Protein AF-A0A7W0KX57-F1 (afdb_monomer_lite)

Sequence (223 aa):
MGDAIVVGPIRRRTIDTVFIALGAVVAIVLAVAGGLLTWGSRFADDYVGDELTAQNIFFPDRVSLEGEGRDDLVGYAGEQVTNGDEAEAYASYIDGHLADIAEGATYADLGSVERTANAAVEEAVTAGASEDEVAELQAAADEVSGQRQSLFRGETLRGLLLSTFAWSTIGRIAGIASIAAFAAAAVMLALVVLGAVHRRSLRSPATQADGAPSLASPNGSSA

Radius of gyration: 39.58 Å; chains: 1; bounding box: 86×73×138 Å

pLDDT: mean 90.43, std 15.93, range [42.44, 98.81]

Structure (mmCIF, N/CA/C/O backbone):
data_AF-A0A7W0KX57-F1
#
_entry.id   AF-A0A7W0KX57-F1
#
loop_
_atom_site.group_PDB
_atom_site.id
_atom_site.type_symbol
_atom_site.label_atom_id
_atom_site.label_alt_id
_atom_site.label_comp_id
_atom_site.label_asym_id
_atom_site.label_entity_id
_atom_site.label_seq_id
_atom_site.pdbx_PDB_ins_code
_atom_site.Cartn_x
_atom_site.Cartn_y
_atom_site.Cartn_z
_atom_site.occupancy
_atom_site.B_iso_or_equiv
_atom_site.auth_seq_id
_atom_site.auth_comp_id
_atom_site.auth_asym_id
_atom_site.auth_atom_id
_atom_site.pdbx_PDB_model_num
ATOM 1 N N . MET A 1 1 ? 34.108 54.783 -29.630 1.00 44.19 1 MET A N 1
ATOM 2 C CA . MET A 1 1 ? 34.840 53.501 -29.565 1.00 44.19 1 MET A CA 1
ATOM 3 C C . MET A 1 1 ? 33.872 52.451 -29.061 1.00 44.19 1 MET A C 1
ATOM 5 O O . MET A 1 1 ? 33.579 52.431 -27.877 1.00 44.19 1 MET A O 1
ATOM 9 N N . GLY A 1 2 ? 33.299 51.670 -29.968 1.00 49.16 2 GLY A N 1
ATOM 10 C CA . GLY A 1 2 ? 32.516 50.488 -29.629 1.00 49.16 2 GLY A CA 1
ATOM 11 C C . GLY A 1 2 ? 32.935 49.413 -30.612 1.00 49.16 2 GLY A C 1
ATOM 12 O O . GLY A 1 2 ? 32.610 49.528 -31.791 1.00 49.16 2 GLY A O 1
ATOM 13 N N . ASP A 1 3 ? 33.735 48.454 -30.153 1.00 52.06 3 ASP A N 1
ATOM 14 C CA . ASP A 1 3 ? 34.129 47.309 -30.969 1.00 52.06 3 ASP A CA 1
ATOM 15 C C . ASP A 1 3 ? 32.881 46.480 -31.269 1.00 52.06 3 ASP A C 1
ATOM 17 O O . ASP A 1 3 ? 32.233 45.935 -30.373 1.00 52.06 3 ASP A O 1
ATOM 21 N N . ALA A 1 4 ? 32.526 46.408 -32.548 1.00 56.22 4 ALA A N 1
ATOM 22 C CA . ALA A 1 4 ? 31.532 45.470 -33.027 1.00 56.22 4 ALA A CA 1
ATOM 23 C C . ALA A 1 4 ? 32.135 44.063 -32.936 1.00 56.22 4 ALA A C 1
ATOM 25 O O . ALA A 1 4 ? 33.097 43.743 -33.635 1.00 56.22 4 ALA A O 1
ATOM 26 N N . ILE A 1 5 ? 31.568 43.215 -32.077 1.00 57.72 5 ILE A N 1
ATOM 27 C CA . ILE A 1 5 ? 31.896 41.790 -32.037 1.00 57.72 5 ILE A CA 1
ATOM 28 C C . ILE A 1 5 ? 31.454 41.186 -33.374 1.00 57.72 5 ILE A C 1
ATOM 30 O O . ILE A 1 5 ? 30.275 40.913 -33.596 1.00 57.72 5 ILE A O 1
ATOM 34 N N . VAL A 1 6 ? 32.402 41.002 -34.291 1.00 56.38 6 VAL A N 1
ATOM 35 C CA . VAL A 1 6 ? 32.166 40.305 -35.556 1.00 56.38 6 VAL A CA 1
ATOM 36 C C . VAL A 1 6 ? 32.039 38.815 -35.249 1.00 56.38 6 VAL A C 1
ATOM 38 O O . VAL A 1 6 ? 33.030 38.095 -35.135 1.00 56.38 6 VAL A O 1
ATOM 41 N N . VAL A 1 7 ? 30.805 38.337 -35.101 1.00 60.22 7 VAL A N 1
ATOM 42 C CA . VAL A 1 7 ? 30.522 36.900 -35.046 1.00 60.22 7 VAL A CA 1
ATOM 43 C C . VAL A 1 7 ? 30.654 36.349 -36.468 1.00 60.22 7 VAL A C 1
ATOM 45 O O . VAL A 1 7 ? 29.784 36.549 -37.313 1.00 60.22 7 VAL A O 1
ATOM 48 N N . GLY A 1 8 ? 31.779 35.690 -36.758 1.00 64.31 8 GLY A N 1
ATOM 49 C CA . GLY A 1 8 ? 31.996 35.000 -38.034 1.00 64.31 8 GLY A CA 1
ATOM 50 C C . GLY A 1 8 ? 30.972 33.869 -38.273 1.00 64.31 8 GLY A C 1
ATOM 51 O O . GLY A 1 8 ? 30.442 33.309 -37.312 1.00 64.31 8 GLY A O 1
ATOM 52 N N . PRO A 1 9 ? 30.682 33.495 -39.536 1.00 68.38 9 PRO A N 1
ATOM 53 C CA . PRO A 1 9 ? 29.653 32.506 -39.861 1.00 68.38 9 PRO A CA 1
ATOM 54 C C . PRO A 1 9 ? 29.981 31.145 -39.231 1.00 68.38 9 PRO A C 1
ATOM 56 O O . PRO A 1 9 ? 31.052 30.578 -39.465 1.00 68.38 9 PRO A O 1
ATOM 59 N N . ILE A 1 10 ? 29.056 30.597 -38.437 1.00 68.56 10 ILE A N 1
ATOM 60 C CA . ILE A 1 10 ? 29.257 29.304 -37.777 1.00 68.56 10 ILE A CA 1
ATOM 61 C C . ILE A 1 10 ? 29.406 28.206 -38.841 1.00 68.56 10 ILE A C 1
ATOM 63 O O . ILE A 1 10 ? 28.539 27.992 -39.691 1.00 68.56 10 ILE A O 1
ATOM 67 N N . ARG A 1 11 ? 30.520 27.469 -38.792 1.00 78.19 11 ARG A N 1
ATOM 68 C CA . ARG A 1 11 ? 30.789 26.365 -39.717 1.00 78.19 11 ARG A CA 1
ATOM 69 C C . ARG A 1 11 ? 29.831 25.213 -39.400 1.00 78.19 11 ARG A C 1
ATOM 71 O O . ARG A 1 11 ? 29.886 24.669 -38.302 1.00 78.19 11 ARG A O 1
ATOM 78 N N . ARG A 1 12 ? 29.005 24.797 -40.371 1.00 76.88 12 ARG A N 1
ATOM 79 C CA . ARG A 1 12 ? 28.017 23.695 -40.242 1.00 76.88 12 ARG A CA 1
ATOM 80 C C . ARG A 1 12 ? 28.573 22.451 -39.526 1.00 76.88 12 ARG A C 1
ATOM 82 O O . ARG A 1 12 ? 27.942 21.912 -38.632 1.00 76.88 12 ARG A O 1
ATOM 89 N N . ARG A 1 13 ? 29.833 22.098 -39.803 1.00 74.75 13 ARG A N 1
ATOM 90 C CA . ARG A 1 13 ? 30.551 20.982 -39.153 1.00 74.75 13 ARG A CA 1
ATOM 91 C C . ARG A 1 13 ? 30.681 21.093 -37.625 1.00 74.75 13 ARG A C 1
ATOM 93 O O . ARG A 1 13 ? 30.708 20.063 -36.950 1.00 74.75 13 ARG A O 1
ATOM 100 N N . THR A 1 14 ? 30.825 22.304 -37.089 1.00 79.50 14 THR A N 1
ATOM 101 C CA . THR A 1 14 ? 30.908 22.540 -35.640 1.00 79.50 14 THR A CA 1
ATOM 102 C C . THR A 1 14 ? 29.539 22.333 -35.002 1.00 79.50 14 THR A C 1
ATOM 104 O O . THR A 1 14 ? 29.446 21.624 -34.007 1.00 79.50 14 THR A O 1
ATOM 107 N N . ILE A 1 15 ? 28.481 22.856 -35.633 1.00 80.69 15 ILE A N 1
ATOM 108 C CA . ILE A 1 15 ? 27.086 22.682 -35.203 1.00 80.69 15 ILE A CA 1
ATOM 109 C C . ILE A 1 15 ? 26.717 21.192 -35.156 1.00 80.69 15 ILE A C 1
ATOM 111 O O . ILE A 1 15 ? 26.284 20.704 -34.116 1.00 80.69 15 ILE A O 1
ATOM 115 N N . ASP A 1 16 ? 26.990 20.444 -36.230 1.00 82.25 16 ASP A N 1
ATOM 116 C CA . ASP A 1 16 ? 26.687 19.007 -36.298 1.00 82.25 16 ASP A CA 1
ATOM 117 C C . ASP A 1 16 ? 27.418 18.211 -35.207 1.00 82.25 16 ASP A C 1
ATOM 119 O O . ASP A 1 16 ? 26.884 17.267 -34.633 1.00 82.25 16 ASP A O 1
ATOM 123 N N . THR A 1 17 ? 28.656 18.598 -34.888 1.00 86.31 17 THR A N 1
ATOM 124 C CA . THR A 1 17 ? 29.449 17.919 -33.854 1.00 86.31 17 THR A CA 1
ATOM 125 C C . THR A 1 17 ? 28.893 18.175 -32.455 1.00 86.31 17 THR A C 1
ATOM 127 O O . THR A 1 17 ? 28.859 17.244 -31.653 1.00 86.31 17 THR A O 1
ATOM 130 N N . VAL A 1 18 ? 28.423 19.395 -32.177 1.00 89.12 18 VAL A N 1
ATOM 131 C CA . VAL A 1 18 ? 27.764 19.722 -30.905 1.00 89.12 18 VAL A CA 1
ATOM 132 C C . VAL A 1 18 ? 26.464 18.934 -30.761 1.00 89.12 18 VAL A C 1
ATOM 134 O O . VAL A 1 18 ? 26.252 18.329 -29.716 1.00 89.12 18 VAL A O 1
ATOM 137 N N . PHE A 1 19 ? 25.633 18.857 -31.806 1.00 90.88 19 PHE A N 1
ATOM 138 C CA . PHE A 1 19 ? 24.382 18.092 -31.748 1.00 90.88 19 PHE A CA 1
ATOM 139 C C . PHE A 1 19 ? 24.600 16.586 -31.572 1.00 90.88 19 PHE A C 1
ATOM 141 O O . PHE A 1 19 ? 23.898 15.965 -30.780 1.00 90.88 19 PHE A O 1
ATOM 148 N N . ILE A 1 20 ? 25.595 15.998 -32.245 1.00 92.38 20 ILE A N 1
ATOM 149 C CA . ILE A 1 20 ? 25.955 14.583 -32.052 1.00 92.38 20 ILE A CA 1
ATOM 150 C C . ILE A 1 20 ? 26.438 14.338 -30.616 1.00 92.38 20 ILE A C 1
ATOM 152 O O . ILE A 1 20 ? 26.024 13.364 -29.994 1.00 92.38 20 ILE A O 1
ATOM 156 N N . ALA A 1 21 ? 27.300 15.210 -30.080 1.00 92.81 21 ALA A N 1
ATOM 157 C CA . ALA A 1 21 ? 27.808 15.075 -28.716 1.00 92.81 21 ALA A CA 1
ATOM 158 C C . ALA A 1 21 ? 26.688 15.227 -27.676 1.00 92.81 21 ALA A C 1
ATOM 160 O O . ALA A 1 21 ? 26.573 14.401 -26.774 1.00 92.81 21 ALA A O 1
ATOM 161 N N . LEU A 1 22 ? 25.826 16.234 -27.839 1.00 94.81 22 LEU A N 1
ATOM 162 C CA . LEU A 1 22 ? 24.661 16.445 -26.984 1.00 94.81 22 LEU A CA 1
ATOM 163 C C . LEU A 1 22 ? 23.709 15.246 -27.040 1.00 94.81 22 LEU A C 1
ATOM 165 O O . LEU A 1 22 ? 23.310 14.731 -26.000 1.00 94.81 22 LEU A O 1
ATOM 169 N N . GLY A 1 23 ? 23.390 14.765 -28.243 1.00 95.94 23 GLY A N 1
ATOM 170 C CA . GLY A 1 23 ? 22.534 13.597 -28.425 1.00 95.94 23 GLY A CA 1
ATOM 171 C C . GLY A 1 23 ? 23.111 12.337 -27.779 1.00 95.94 23 GLY A C 1
ATOM 172 O O . GLY A 1 23 ? 22.364 11.565 -27.184 1.00 95.94 23 GLY A O 1
ATOM 173 N N . ALA A 1 24 ? 24.435 12.154 -27.832 1.00 97.38 24 ALA A N 1
ATOM 174 C CA . ALA A 1 24 ? 25.106 11.029 -27.186 1.00 97.38 24 ALA A CA 1
ATOM 175 C C . ALA A 1 24 ? 24.999 11.105 -25.657 1.00 97.38 24 ALA A C 1
ATOM 177 O O . ALA A 1 24 ? 24.697 10.101 -25.017 1.00 97.38 24 ALA A O 1
ATOM 178 N N . VAL A 1 25 ? 25.184 12.294 -25.073 1.00 97.94 25 VAL A N 1
ATOM 179 C CA . VAL A 1 25 ? 24.999 12.507 -23.628 1.00 97.94 25 VAL A CA 1
ATOM 180 C C . VAL A 1 25 ? 23.555 12.215 -23.220 1.00 97.94 25 VAL A C 1
ATOM 182 O O . VAL A 1 25 ? 23.336 11.475 -22.265 1.00 97.94 25 VAL A O 1
ATOM 185 N N . VAL A 1 26 ? 22.570 12.724 -23.967 1.00 98.19 26 VAL A N 1
ATOM 186 C CA . VAL A 1 26 ? 21.146 12.460 -23.699 1.00 98.19 26 VAL A CA 1
ATOM 187 C C . VAL A 1 26 ? 20.834 10.963 -23.775 1.00 98.19 26 VAL A C 1
ATOM 189 O O . VAL A 1 26 ? 20.171 10.443 -22.884 1.00 98.19 26 VAL A O 1
ATOM 192 N N . ALA A 1 27 ? 21.347 10.249 -24.782 1.00 98.38 27 ALA A N 1
ATOM 193 C CA . ALA A 1 27 ? 21.153 8.804 -24.902 1.00 98.38 27 ALA A CA 1
ATOM 194 C C . ALA A 1 27 ? 21.705 8.041 -23.684 1.00 98.38 27 ALA A C 1
ATOM 196 O O . ALA A 1 27 ? 21.036 7.150 -23.166 1.00 98.38 27 ALA A O 1
ATOM 197 N N . ILE A 1 28 ? 22.894 8.416 -23.196 1.00 98.44 28 ILE A N 1
ATOM 198 C CA . ILE A 1 28 ? 23.501 7.810 -22.001 1.00 98.44 28 ILE A CA 1
ATOM 199 C C . ILE A 1 28 ? 22.655 8.094 -20.759 1.00 98.44 28 ILE A C 1
ATOM 201 O O . ILE A 1 28 ? 22.362 7.173 -20.001 1.00 98.44 28 ILE A O 1
ATOM 205 N N . VAL A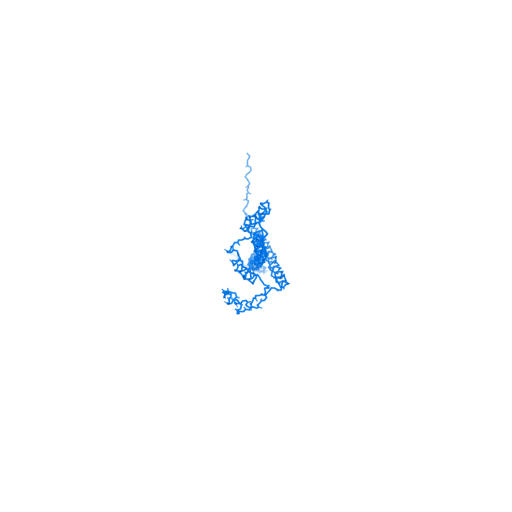 1 29 ? 22.232 9.345 -20.557 1.00 98.62 29 VAL A N 1
ATOM 206 C CA . VAL A 1 29 ? 21.396 9.726 -19.409 1.00 98.62 29 VAL A CA 1
ATOM 207 C C . VAL A 1 29 ? 20.078 8.955 -19.415 1.00 98.62 29 VAL A C 1
ATOM 209 O O . VAL A 1 29 ? 19.693 8.413 -18.384 1.00 98.62 29 VAL A O 1
ATOM 212 N N . LEU A 1 30 ? 19.416 8.846 -20.570 1.00 98.69 30 LEU A N 1
ATOM 213 C CA . LEU A 1 30 ? 18.176 8.081 -20.712 1.00 98.69 30 LEU A CA 1
ATOM 214 C C . LEU A 1 30 ? 18.386 6.586 -20.449 1.00 98.69 30 LEU A C 1
ATOM 216 O O . LEU A 1 30 ? 17.559 5.971 -19.786 1.00 98.69 30 LEU A O 1
ATOM 220 N N . ALA A 1 31 ? 19.496 6.006 -20.913 1.00 98.69 31 ALA A N 1
ATOM 221 C CA . ALA A 1 31 ? 19.818 4.607 -20.642 1.00 98.69 31 ALA A CA 1
ATOM 222 C C . ALA A 1 31 ? 20.064 4.352 -19.143 1.00 98.69 31 ALA A C 1
ATOM 224 O O . ALA A 1 31 ? 19.565 3.371 -18.595 1.00 98.69 31 ALA A O 1
ATOM 225 N N . VAL A 1 32 ? 20.789 5.250 -18.465 1.00 98.69 32 VAL A N 1
ATOM 226 C CA . VAL A 1 32 ? 21.013 5.17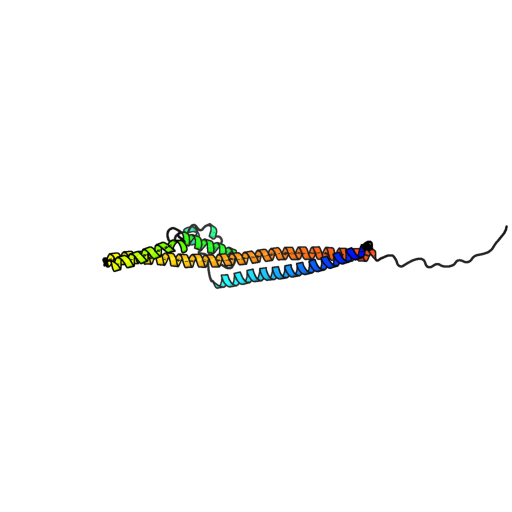1 -17.012 1.00 98.69 32 VAL A CA 1
ATOM 227 C C . VAL A 1 32 ? 19.699 5.340 -16.250 1.00 98.69 32 VAL A C 1
ATOM 229 O O . VAL A 1 32 ? 19.409 4.542 -15.362 1.00 98.69 32 VAL A O 1
ATOM 232 N N . ALA A 1 33 ? 18.879 6.327 -16.619 1.00 98.62 33 ALA A N 1
ATOM 233 C CA . ALA A 1 33 ? 17.559 6.528 -16.030 1.00 98.62 33 ALA A CA 1
ATOM 234 C C . ALA A 1 33 ? 16.666 5.293 -16.222 1.00 98.62 33 ALA A C 1
ATOM 236 O O . ALA A 1 33 ? 16.056 4.831 -15.263 1.00 98.62 33 ALA A O 1
ATOM 237 N N . GLY A 1 34 ? 16.652 4.711 -17.426 1.00 98.75 34 GLY A N 1
ATOM 238 C CA . GLY A 1 34 ? 15.949 3.464 -17.720 1.00 98.75 34 GLY A CA 1
ATOM 239 C C . GLY A 1 34 ? 16.384 2.328 -16.798 1.00 98.75 34 GLY A C 1
ATOM 240 O O . GLY A 1 34 ? 15.525 1.664 -16.223 1.00 98.75 34 GLY A O 1
ATOM 241 N N . GLY A 1 35 ? 17.693 2.160 -16.583 1.00 98.69 35 GLY A N 1
ATOM 242 C CA . GLY A 1 35 ? 18.238 1.149 -15.674 1.00 98.69 35 GLY A CA 1
ATOM 243 C C . GLY A 1 35 ? 17.855 1.368 -14.208 1.00 98.69 35 GLY A C 1
ATOM 244 O O . GLY A 1 35 ? 17.452 0.418 -13.538 1.00 98.69 35 GLY A O 1
ATOM 245 N N . LEU A 1 36 ? 17.920 2.609 -13.717 1.00 98.75 36 LEU A N 1
ATOM 246 C CA . LEU A 1 36 ? 17.498 2.951 -12.352 1.00 98.75 36 LEU A CA 1
ATOM 247 C C . LEU A 1 36 ? 15.996 2.725 -12.144 1.00 98.75 36 LEU A C 1
ATOM 249 O O . LEU A 1 36 ? 15.595 2.197 -11.111 1.00 98.75 36 LEU A O 1
ATOM 253 N N . LEU A 1 37 ? 15.173 3.067 -13.138 1.00 98.81 37 LEU A N 1
ATOM 254 C CA . LEU A 1 37 ? 13.733 2.812 -13.116 1.00 98.81 37 LEU A CA 1
ATOM 255 C C . LEU A 1 37 ? 13.420 1.309 -13.135 1.00 98.81 37 LEU A C 1
ATOM 257 O O . LEU A 1 37 ? 12.549 0.868 -12.392 1.00 98.81 37 LEU A O 1
ATOM 261 N N . THR A 1 38 ? 14.157 0.504 -13.915 1.00 98.81 38 THR A N 1
ATOM 262 C CA . THR A 1 38 ? 14.019 -0.963 -13.867 1.00 98.81 38 THR A CA 1
ATOM 263 C C . THR A 1 38 ? 14.351 -1.498 -12.479 1.00 98.81 38 THR A C 1
ATOM 265 O O . THR A 1 38 ? 13.644 -2.360 -11.967 1.00 98.81 38 THR A O 1
ATOM 268 N N . TRP A 1 39 ? 15.444 -1.015 -11.883 1.00 98.62 39 TRP A N 1
ATOM 269 C CA . TRP A 1 39 ? 15.853 -1.433 -10.547 1.00 98.62 39 TRP A CA 1
ATOM 270 C C . TRP A 1 39 ? 14.788 -1.078 -9.505 1.00 98.62 39 TRP A C 1
ATOM 272 O O . TRP A 1 39 ? 14.401 -1.945 -8.731 1.00 98.62 39 TRP A O 1
ATOM 282 N N . GLY A 1 40 ? 14.260 0.150 -9.543 1.00 98.44 40 GLY A N 1
ATOM 283 C CA . GLY A 1 40 ? 13.192 0.586 -8.643 1.00 98.44 40 GLY A CA 1
ATOM 284 C C . GLY A 1 40 ? 11.899 -0.218 -8.805 1.00 98.44 40 GLY A C 1
ATOM 285 O O . GLY A 1 40 ? 11.300 -0.595 -7.805 1.00 98.44 40 GLY A O 1
ATOM 286 N N . SER A 1 41 ? 11.505 -0.535 -10.044 1.00 98.62 41 SER A N 1
ATOM 287 C CA . SER A 1 41 ? 10.351 -1.402 -10.330 1.00 98.62 41 SER A CA 1
ATOM 288 C C . SER A 1 41 ? 10.514 -2.780 -9.699 1.00 98.62 41 SER A C 1
ATOM 290 O O . SER A 1 41 ? 9.641 -3.207 -8.957 1.00 98.62 41 SER A O 1
ATOM 292 N N . ARG A 1 42 ? 11.651 -3.446 -9.939 1.00 98.38 42 ARG A N 1
ATOM 293 C CA . ARG A 1 42 ? 11.903 -4.789 -9.393 1.00 98.38 42 ARG A CA 1
ATOM 294 C C . ARG A 1 42 ? 11.987 -4.791 -7.877 1.00 98.38 42 ARG A C 1
ATOM 296 O O . ARG A 1 42 ? 11.397 -5.651 -7.250 1.00 98.38 42 ARG A O 1
ATOM 303 N N . PHE A 1 43 ? 12.675 -3.808 -7.297 1.00 98.25 43 PHE A N 1
ATOM 304 C CA . PHE A 1 43 ? 12.741 -3.670 -5.846 1.00 98.25 43 PHE A CA 1
ATOM 305 C C . PHE A 1 43 ? 11.344 -3.555 -5.229 1.00 98.25 43 PHE A C 1
ATOM 307 O O . PHE A 1 43 ? 11.072 -4.220 -4.238 1.00 98.25 43 PHE A O 1
ATOM 314 N N . ALA A 1 44 ? 10.469 -2.726 -5.807 1.00 98.12 44 ALA A N 1
ATOM 315 C CA . ALA A 1 44 ? 9.107 -2.573 -5.311 1.00 98.12 44 ALA A CA 1
ATOM 316 C C . ALA A 1 44 ? 8.307 -3.878 -5.430 1.00 98.12 44 ALA A C 1
ATOM 318 O O . ALA A 1 44 ? 7.666 -4.264 -4.459 1.00 98.12 44 ALA A O 1
ATOM 319 N N . ASP A 1 45 ? 8.370 -4.556 -6.579 1.00 97.56 45 ASP A N 1
ATOM 320 C CA . ASP A 1 45 ? 7.639 -5.808 -6.806 1.00 97.56 45 ASP A CA 1
ATOM 321 C C . ASP A 1 45 ? 8.124 -6.929 -5.867 1.00 97.56 45 ASP A C 1
ATOM 323 O O . ASP A 1 45 ? 7.305 -7.561 -5.200 1.00 97.56 45 ASP A O 1
ATOM 327 N N . ASP A 1 46 ? 9.443 -7.122 -5.750 1.00 98.06 46 ASP A N 1
ATOM 328 C CA . ASP A 1 46 ? 10.046 -8.149 -4.890 1.00 98.06 46 ASP A CA 1
ATOM 329 C C . ASP A 1 46 ? 9.757 -7.863 -3.404 1.00 98.06 46 ASP A C 1
ATOM 331 O O . ASP A 1 46 ? 9.296 -8.738 -2.677 1.00 98.06 46 ASP A O 1
ATOM 335 N N . TYR A 1 47 ? 9.967 -6.621 -2.948 1.00 98.12 47 TYR A N 1
ATOM 336 C CA . TYR A 1 47 ? 9.777 -6.253 -1.541 1.00 98.12 47 TYR A CA 1
ATOM 337 C C . TYR A 1 47 ? 8.310 -6.335 -1.105 1.00 98.12 47 TYR A C 1
ATOM 339 O O . TYR A 1 47 ? 8.020 -6.835 -0.021 1.00 98.12 47 TYR A O 1
ATOM 347 N N . VAL A 1 48 ? 7.379 -5.858 -1.943 1.00 98.31 48 VAL A N 1
ATOM 348 C CA . VAL A 1 48 ? 5.938 -5.985 -1.673 1.00 98.31 48 VAL A CA 1
ATOM 349 C C . VAL A 1 48 ? 5.540 -7.457 -1.597 1.00 98.31 48 VAL A C 1
ATOM 351 O O . VAL A 1 48 ? 4.818 -7.834 -0.676 1.00 98.31 48 VAL A O 1
ATOM 354 N N . GLY A 1 49 ? 6.023 -8.278 -2.533 1.00 98.38 49 GLY A N 1
ATOM 355 C CA . GLY A 1 49 ? 5.734 -9.708 -2.559 1.00 98.38 49 GLY A CA 1
ATOM 356 C C . GLY A 1 49 ? 6.226 -10.442 -1.318 1.00 98.38 49 GLY A C 1
ATOM 357 O O . GLY A 1 49 ? 5.457 -11.172 -0.689 1.00 98.38 49 GLY A O 1
ATOM 358 N N . ASP A 1 50 ? 7.481 -10.208 -0.936 1.00 98.44 50 ASP A N 1
ATOM 359 C CA . ASP A 1 50 ? 8.100 -10.826 0.236 1.00 98.44 50 ASP A CA 1
ATOM 360 C C . ASP A 1 50 ? 7.379 -10.429 1.533 1.00 98.44 50 ASP A C 1
ATOM 362 O O . ASP A 1 50 ? 7.042 -11.298 2.343 1.00 98.44 50 ASP A O 1
ATOM 366 N N . GLU A 1 51 ? 7.096 -9.134 1.720 1.00 98.00 51 GLU A N 1
ATOM 367 C CA . GLU A 1 51 ? 6.440 -8.634 2.931 1.00 98.00 51 GLU A CA 1
ATOM 368 C C . GLU A 1 51 ? 5.000 -9.152 3.036 1.00 98.00 51 GLU A C 1
ATOM 370 O O . GLU A 1 51 ? 4.626 -9.696 4.071 1.00 98.00 51 GLU A O 1
ATOM 375 N N . LEU A 1 52 ? 4.196 -9.068 1.969 1.00 98.44 52 LEU A N 1
ATOM 376 C CA . LEU A 1 52 ? 2.812 -9.562 1.991 1.00 98.44 52 LEU A CA 1
ATOM 377 C C . LEU A 1 52 ? 2.742 -11.077 2.211 1.00 98.44 52 LEU A C 1
ATOM 379 O O . LEU A 1 52 ? 1.955 -11.548 3.035 1.00 98.44 52 LEU A O 1
ATOM 383 N N . THR A 1 53 ? 3.615 -11.841 1.550 1.00 98.50 53 THR A N 1
ATOM 384 C CA . THR A 1 53 ? 3.691 -13.296 1.737 1.00 98.50 53 THR A CA 1
ATOM 385 C C . THR A 1 53 ? 4.016 -13.651 3.190 1.00 98.50 53 THR A C 1
ATOM 387 O O . THR A 1 53 ? 3.414 -14.570 3.753 1.00 98.50 53 THR A O 1
ATOM 390 N N . ALA A 1 54 ? 4.919 -12.905 3.837 1.00 98.25 54 ALA A N 1
ATOM 391 C CA . ALA A 1 54 ? 5.284 -13.127 5.236 1.00 98.25 54 ALA A CA 1
ATOM 392 C C . ALA A 1 54 ? 4.106 -12.932 6.209 1.00 98.25 54 ALA A C 1
ATOM 394 O O . ALA A 1 54 ? 4.058 -13.590 7.254 1.00 98.25 54 ALA A O 1
ATOM 395 N N . GLN A 1 55 ? 3.117 -12.105 5.851 1.00 97.50 55 GLN A N 1
ATOM 396 C CA . GLN A 1 55 ? 1.945 -11.844 6.692 1.00 97.50 55 GLN A CA 1
ATOM 397 C C . GLN A 1 55 ? 0.965 -13.023 6.776 1.00 97.50 55 GLN A C 1
ATOM 399 O O . GLN A 1 55 ? 0.134 -13.039 7.682 1.00 97.50 55 GLN A O 1
ATOM 404 N N . ASN A 1 56 ? 1.057 -14.017 5.880 1.00 97.88 56 ASN A N 1
ATOM 405 C CA . ASN A 1 56 ? 0.170 -15.193 5.858 1.00 97.88 56 ASN A CA 1
ATOM 406 C C . ASN A 1 56 ? -1.332 -14.834 5.885 1.00 97.88 56 ASN A C 1
ATOM 408 O O . ASN A 1 56 ? -2.128 -15.483 6.565 1.00 97.88 56 ASN A O 1
ATOM 412 N N . ILE A 1 57 ? -1.716 -13.789 5.147 1.00 97.88 57 ILE A N 1
ATOM 413 C CA . ILE A 1 57 ? -3.107 -13.345 5.014 1.00 97.88 57 ILE A CA 1
ATOM 414 C C . ILE A 1 57 ? -3.735 -14.048 3.810 1.00 97.88 57 ILE A C 1
ATOM 416 O O . ILE A 1 57 ? -3.164 -14.030 2.723 1.00 97.88 57 ILE A O 1
ATOM 420 N N . PHE A 1 58 ? -4.916 -14.635 3.998 1.00 98.62 58 PHE A N 1
ATOM 421 C CA . PHE A 1 58 ? -5.670 -15.321 2.951 1.00 98.62 58 PHE A CA 1
ATOM 422 C C . PHE A 1 58 ? -7.070 -14.739 2.852 1.00 98.62 58 PHE A C 1
ATOM 424 O O . PHE A 1 58 ? -7.696 -14.456 3.875 1.00 98.62 58 PHE A O 1
ATOM 431 N N . PHE A 1 59 ? -7.574 -14.612 1.629 1.00 98.75 59 PHE A N 1
ATOM 432 C CA . PHE A 1 59 ? -8.989 -14.349 1.420 1.00 98.75 59 PHE A CA 1
ATOM 433 C C . PHE A 1 59 ? -9.833 -15.531 1.922 1.00 98.75 59 PHE A C 1
ATOM 435 O O . PHE A 1 59 ? -9.403 -16.686 1.807 1.00 98.75 59 PHE A O 1
ATOM 442 N N . PRO A 1 60 ? -11.047 -15.272 2.437 1.00 98.50 60 PRO A N 1
ATOM 443 C CA . PRO A 1 60 ? -11.997 -16.330 2.747 1.00 98.50 60 PRO A CA 1
ATOM 444 C C . PRO A 1 60 ? -12.330 -17.187 1.521 1.00 98.50 60 PRO A C 1
ATOM 446 O O . PRO A 1 60 ? -12.084 -16.814 0.368 1.00 98.50 60 PRO A O 1
ATOM 449 N N . ASP A 1 61 ? -12.917 -18.357 1.766 1.00 98.44 61 ASP A N 1
ATOM 450 C CA . ASP A 1 61 ? -13.436 -19.183 0.686 1.00 98.44 61 ASP A CA 1
ATOM 451 C C . ASP A 1 61 ? -14.640 -18.516 -0.000 1.00 98.44 61 ASP A C 1
ATOM 453 O O . ASP A 1 61 ? -15.279 -17.601 0.524 1.00 98.44 61 ASP A O 1
ATOM 457 N N . ARG A 1 62 ? -14.971 -19.013 -1.192 1.00 98.19 62 ARG A N 1
ATOM 458 C CA . ARG A 1 62 ? -16.048 -18.475 -2.027 1.00 98.19 62 ARG A CA 1
ATOM 459 C C . ARG A 1 62 ? -17.393 -18.407 -1.304 1.00 98.19 62 ARG A C 1
ATOM 461 O O . ARG A 1 62 ? -18.089 -17.414 -1.458 1.00 98.19 62 ARG A O 1
ATOM 468 N N . VAL A 1 63 ? -17.764 -19.451 -0.561 1.00 97.94 63 VAL A N 1
ATOM 469 C CA . VAL A 1 63 ? -19.082 -19.526 0.088 1.00 97.94 63 VAL A CA 1
ATOM 470 C C . VAL A 1 63 ? -19.177 -18.476 1.188 1.00 97.94 63 VAL A C 1
ATOM 472 O O . VAL A 1 63 ? -20.215 -17.833 1.323 1.00 97.94 63 VAL A O 1
ATOM 475 N N . SER A 1 64 ? -18.089 -18.274 1.932 1.00 97.69 64 SER A N 1
ATOM 476 C CA . SER A 1 64 ? -17.995 -17.218 2.942 1.00 97.69 64 SER A CA 1
ATOM 477 C C . SER A 1 64 ? -18.120 -15.825 2.309 1.00 97.69 64 SER A C 1
ATOM 479 O O . SER A 1 64 ? 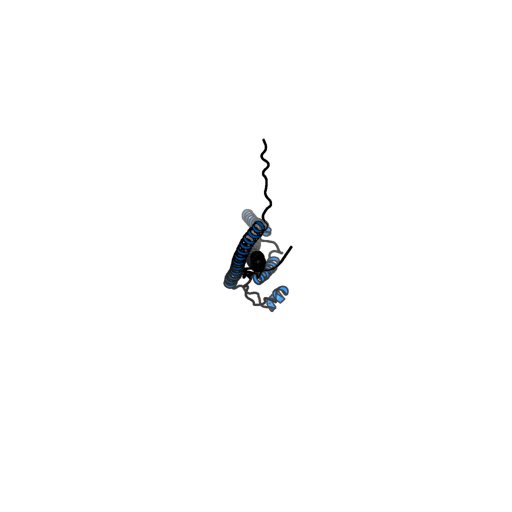-18.976 -15.047 2.720 1.00 97.69 64 SER A O 1
ATOM 481 N N . LEU A 1 65 ? -17.367 -15.543 1.237 1.00 98.12 65 LEU A N 1
ATOM 482 C CA . LEU A 1 65 ? -17.437 -14.257 0.524 1.00 98.12 65 LEU A CA 1
ATOM 483 C C . LEU A 1 65 ? -18.832 -13.966 -0.050 1.00 98.12 65 LEU A C 1
ATOM 485 O O . LEU A 1 65 ? -19.349 -12.866 0.125 1.00 98.12 65 LEU A O 1
ATOM 489 N N . GLU A 1 66 ? -19.457 -14.943 -0.710 1.00 97.25 66 GLU A N 1
ATOM 490 C CA . GLU A 1 66 ? -20.819 -14.813 -1.248 1.00 97.25 66 GLU A CA 1
ATOM 491 C C . GLU A 1 66 ? -21.844 -14.610 -0.112 1.00 97.25 66 GLU A C 1
ATOM 493 O O . GLU A 1 66 ? -22.758 -13.794 -0.231 1.00 97.25 66 GLU A O 1
ATOM 498 N N . GLY A 1 67 ? -21.669 -15.300 1.021 1.00 97.25 67 GLY A N 1
ATOM 499 C CA . GLY A 1 67 ? -22.508 -15.142 2.214 1.00 97.25 67 GLY A CA 1
ATOM 500 C C . GLY A 1 67 ? -22.403 -13.760 2.866 1.00 97.25 67 GLY A C 1
ATOM 501 O O . GLY A 1 67 ? -23.387 -13.267 3.416 1.00 97.25 67 GLY A O 1
ATOM 502 N N . GLU A 1 68 ? -21.240 -13.123 2.755 1.00 96.12 68 GLU A N 1
ATOM 503 C CA . GLU A 1 68 ? -20.969 -11.754 3.210 1.00 96.12 68 GLU A CA 1
ATOM 504 C C . GLU A 1 68 ? -21.321 -10.688 2.151 1.00 96.12 68 GLU A C 1
ATOM 506 O O . GLU A 1 68 ? -21.119 -9.496 2.373 1.00 96.12 68 GLU A O 1
ATOM 511 N N . GLY A 1 69 ? -21.846 -11.086 0.984 1.00 96.56 69 GLY A N 1
ATOM 512 C CA . GLY A 1 69 ? -22.193 -10.166 -0.104 1.00 96.56 69 GLY A CA 1
ATOM 513 C C . GLY A 1 69 ? -20.982 -9.561 -0.826 1.00 96.56 69 GLY A C 1
ATOM 514 O O . GLY A 1 69 ? -21.102 -8.517 -1.468 1.00 96.56 69 GLY A O 1
ATOM 515 N N . ARG A 1 70 ? -19.812 -10.203 -0.731 1.00 97.25 70 ARG A N 1
ATOM 516 C CA . ARG A 1 70 ? -18.540 -9.793 -1.347 1.00 97.25 70 ARG A CA 1
ATOM 517 C C . ARG A 1 70 ? -18.252 -10.532 -2.649 1.00 97.25 70 ARG A C 1
ATOM 519 O O . ARG A 1 70 ? -17.150 -11.038 -2.870 1.00 97.25 70 ARG A O 1
ATOM 526 N N . ASP A 1 71 ? -19.243 -10.554 -3.540 1.00 97.44 71 ASP A N 1
ATOM 527 C CA . ASP A 1 71 ? -19.135 -11.146 -4.882 1.00 97.44 71 ASP A CA 1
ATOM 528 C C . ASP A 1 71 ? -17.975 -10.550 -5.702 1.00 97.44 71 ASP A C 1
ATOM 530 O O . ASP A 1 71 ? -17.398 -11.214 -6.564 1.00 97.44 71 ASP A O 1
ATOM 534 N N . ASP A 1 72 ? -17.602 -9.300 -5.418 1.00 97.69 72 ASP A N 1
ATOM 535 C CA . ASP A 1 72 ? -16.479 -8.594 -6.033 1.00 97.69 72 ASP A CA 1
ATOM 536 C C . ASP A 1 72 ? -15.112 -9.221 -5.706 1.00 97.69 72 ASP A C 1
ATOM 538 O O . ASP A 1 72 ? -14.179 -9.105 -6.500 1.00 97.69 72 ASP A O 1
ATOM 542 N N . LEU A 1 73 ? -14.998 -9.926 -4.576 1.00 98.38 73 LEU A N 1
ATOM 543 C CA . LEU A 1 73 ? -13.756 -10.555 -4.114 1.00 98.38 73 LEU A CA 1
ATOM 544 C C . LEU A 1 73 ? -13.648 -12.037 -4.450 1.00 98.38 73 LEU A C 1
ATOM 546 O O . LEU A 1 73 ? -12.600 -12.644 -4.253 1.00 98.38 73 LEU A O 1
ATOM 550 N N . VAL A 1 74 ? -14.709 -12.636 -4.979 1.00 98.00 74 VAL A N 1
ATOM 551 C CA . VAL A 1 74 ? -14.790 -14.073 -5.256 1.00 98.00 74 VAL A CA 1
ATOM 552 C C . VAL A 1 74 ? -13.710 -14.566 -6.234 1.00 98.00 74 VAL A C 1
ATOM 554 O O . VAL A 1 74 ? -13.370 -15.752 -6.241 1.00 98.00 74 VAL A O 1
ATOM 557 N N . GLY A 1 75 ? -13.148 -13.667 -7.049 1.00 98.12 75 GLY A N 1
ATOM 558 C CA . GLY A 1 75 ? -11.985 -13.949 -7.893 1.00 98.12 75 GLY A CA 1
ATOM 559 C C . GLY A 1 75 ? -10.720 -14.311 -7.109 1.00 98.12 75 GLY A C 1
ATOM 560 O O . GLY A 1 75 ? -9.929 -15.090 -7.621 1.00 98.12 75 GLY A O 1
ATOM 561 N N . TYR A 1 76 ? -10.586 -13.821 -5.875 1.00 98.44 76 TYR A N 1
ATOM 562 C CA . TYR A 1 76 ? -9.449 -14.056 -4.981 1.00 98.44 76 TYR A CA 1
ATOM 563 C C . TYR A 1 76 ? -9.718 -15.152 -3.937 1.00 98.44 76 TYR A C 1
ATOM 565 O O . TYR A 1 76 ? -8.942 -15.325 -3.003 1.00 98.44 76 TYR A O 1
ATOM 573 N N . ALA A 1 77 ? -10.840 -15.873 -4.027 1.00 98.50 77 ALA A N 1
ATOM 574 C CA . ALA A 1 77 ? -11.278 -16.794 -2.979 1.00 98.50 77 ALA A CA 1
ATOM 575 C C . ALA A 1 77 ? -10.213 -17.854 -2.628 1.00 98.50 77 ALA A C 1
ATOM 577 O O . ALA A 1 77 ? -9.810 -18.652 -3.477 1.00 98.50 77 ALA A O 1
ATOM 578 N N . GLY A 1 78 ? -9.807 -17.899 -1.355 1.00 98.31 78 GLY A N 1
ATOM 579 C CA . GLY A 1 78 ? -8.767 -18.798 -0.844 1.00 98.31 78 GLY A CA 1
ATOM 580 C C . GLY A 1 78 ? -7.336 -18.468 -1.286 1.00 98.31 78 GLY A C 1
ATOM 581 O O . GLY A 1 78 ? -6.412 -19.199 -0.924 1.00 98.31 78 GLY A O 1
ATOM 582 N N . GLU A 1 79 ? -7.133 -17.398 -2.055 1.00 98.56 79 GLU A N 1
ATOM 583 C CA . GLU A 1 79 ? -5.805 -16.942 -2.453 1.00 98.56 79 GLU A CA 1
ATOM 584 C C . GLU A 1 79 ? -5.107 -16.231 -1.290 1.00 98.56 79 GLU A C 1
ATOM 586 O O . GLU A 1 79 ? -5.736 -15.626 -0.415 1.00 98.56 79 GLU A O 1
ATOM 591 N N . GLN A 1 80 ? -3.780 -16.330 -1.265 1.00 98.69 80 GLN A N 1
ATOM 592 C CA . GLN A 1 80 ? -2.962 -15.560 -0.339 1.00 98.69 80 GLN A CA 1
ATOM 593 C C . GLN A 1 80 ? -2.813 -14.133 -0.867 1.00 98.69 80 GLN A C 1
ATOM 595 O O . GLN A 1 80 ? -2.615 -13.940 -2.062 1.00 98.69 80 GLN A O 1
ATOM 600 N N . VAL A 1 81 ? -2.824 -13.144 0.024 1.00 98.62 81 VAL A N 1
ATOM 601 C CA . VAL A 1 81 ? -2.447 -11.770 -0.319 1.00 98.62 81 VAL A CA 1
ATOM 602 C C . VAL A 1 81 ? -0.929 -11.709 -0.481 1.00 98.62 81 VAL A C 1
ATOM 604 O O . VAL A 1 81 ? -0.189 -11.807 0.495 1.00 98.62 81 VAL A O 1
ATOM 607 N N . THR A 1 82 ? -0.467 -11.562 -1.716 1.00 98.38 82 THR A N 1
ATOM 608 C CA . THR A 1 82 ? 0.945 -11.616 -2.124 1.00 98.38 82 THR A CA 1
ATOM 609 C C . THR A 1 82 ? 1.358 -10.473 -3.043 1.00 98.38 82 THR A C 1
ATOM 611 O O . THR A 1 82 ? 2.544 -10.280 -3.278 1.00 98.38 82 THR A O 1
ATOM 614 N N . ASN A 1 83 ? 0.424 -9.685 -3.570 1.00 98.19 83 ASN A N 1
ATOM 615 C CA . ASN A 1 83 ? 0.747 -8.518 -4.387 1.00 98.19 83 ASN A CA 1
ATOM 616 C C . ASN A 1 83 ? -0.119 -7.300 -4.043 1.00 98.19 83 ASN A C 1
ATOM 618 O O . ASN A 1 83 ? -1.033 -7.355 -3.222 1.00 98.19 83 ASN A O 1
ATOM 622 N N . GLY A 1 84 ? 0.203 -6.162 -4.663 1.00 97.94 84 GLY A N 1
ATOM 623 C CA . GLY A 1 84 ? -0.476 -4.899 -4.386 1.00 97.94 84 GLY A CA 1
ATOM 624 C C . GLY A 1 84 ? -1.975 -4.914 -4.690 1.00 97.94 84 GLY A C 1
ATOM 625 O O . GLY A 1 84 ? -2.731 -4.322 -3.928 1.00 97.94 84 GLY A O 1
ATOM 626 N N . ASP A 1 85 ? -2.406 -5.579 -5.763 1.00 98.31 85 ASP A N 1
ATOM 627 C CA . ASP A 1 85 ? -3.821 -5.599 -6.162 1.00 98.31 85 ASP A CA 1
ATOM 628 C C . ASP A 1 85 ? -4.646 -6.463 -5.193 1.00 98.31 85 ASP A C 1
ATOM 630 O O . ASP A 1 85 ? -5.725 -6.064 -4.756 1.00 98.31 85 ASP A O 1
ATOM 634 N N . GLU A 1 86 ? -4.090 -7.594 -4.755 1.00 98.62 86 GLU A N 1
ATOM 635 C CA . GLU A 1 86 ? -4.655 -8.402 -3.668 1.00 98.62 86 GLU A CA 1
ATOM 636 C C . GLU A 1 86 ? -4.679 -7.629 -2.340 1.00 98.62 86 GLU A C 1
ATOM 638 O O . GLU A 1 86 ? -5.647 -7.723 -1.588 1.00 98.62 86 GLU A O 1
ATOM 643 N N . ALA A 1 87 ? -3.651 -6.827 -2.041 1.00 98.75 87 ALA A N 1
ATOM 644 C CA . ALA A 1 87 ? -3.626 -6.007 -0.831 1.00 98.75 87 ALA A CA 1
ATOM 645 C C . ALA A 1 87 ? -4.726 -4.934 -0.843 1.00 98.75 87 ALA A C 1
ATOM 647 O O . ALA A 1 87 ? -5.379 -4.721 0.178 1.00 98.75 87 ALA A O 1
ATOM 648 N N . GLU A 1 88 ? -4.972 -4.285 -1.985 1.00 98.69 88 GLU A N 1
ATOM 649 C CA . GLU A 1 88 ? -6.093 -3.350 -2.153 1.00 98.69 88 GLU A CA 1
ATOM 650 C C . GLU A 1 88 ? -7.445 -4.063 -2.004 1.00 98.69 88 GLU A C 1
ATOM 652 O O . GLU A 1 88 ? -8.320 -3.603 -1.265 1.00 98.69 88 GLU A O 1
ATOM 657 N N . ALA A 1 89 ? -7.604 -5.223 -2.642 1.00 98.75 89 ALA A N 1
ATOM 658 C CA . ALA A 1 89 ? -8.815 -6.026 -2.540 1.00 98.75 89 ALA A CA 1
ATOM 659 C C . ALA A 1 89 ? -9.085 -6.467 -1.089 1.00 98.75 89 ALA A C 1
ATOM 661 O O . ALA A 1 89 ? -10.196 -6.289 -0.586 1.00 98.75 89 ALA A O 1
ATOM 662 N N . TYR A 1 90 ? -8.072 -6.938 -0.361 1.00 98.75 90 TYR A N 1
ATOM 663 C CA . TYR A 1 90 ? -8.214 -7.309 1.048 1.00 98.75 90 TYR A CA 1
ATOM 664 C C . TYR A 1 90 ? -8.433 -6.085 1.954 1.00 98.75 90 TYR A C 1
ATOM 666 O O . TYR A 1 90 ? -9.188 -6.144 2.923 1.00 98.75 90 TYR A O 1
ATOM 674 N N . ALA A 1 91 ? -7.851 -4.928 1.624 1.00 98.75 91 ALA A N 1
ATOM 675 C CA . ALA A 1 91 ? -8.155 -3.673 2.310 1.00 98.75 91 ALA A CA 1
ATOM 676 C C . ALA A 1 91 ? -9.644 -3.308 2.182 1.00 98.75 91 ALA A C 1
ATOM 678 O O . ALA A 1 91 ? -10.261 -2.889 3.163 1.00 98.75 91 ALA A O 1
ATOM 679 N N . SER A 1 92 ? -10.243 -3.522 1.006 1.00 98.50 92 SER A N 1
ATOM 680 C CA . SER A 1 92 ? -11.688 -3.355 0.813 1.00 98.50 92 SER A CA 1
ATOM 681 C C . SER A 1 92 ? -12.509 -4.400 1.583 1.00 98.50 92 SER A C 1
ATOM 683 O O . SER A 1 92 ? -13.612 -4.097 2.034 1.00 98.50 92 SER A O 1
ATOM 685 N N . TYR A 1 93 ? -11.990 -5.624 1.762 1.00 98.38 93 TYR A N 1
ATOM 686 C CA . TYR A 1 93 ? -12.603 -6.667 2.598 1.00 98.38 93 TYR A CA 1
ATOM 687 C C . TYR A 1 93 ? -12.780 -6.202 4.043 1.00 98.38 93 TYR A C 1
ATOM 689 O O . TYR A 1 93 ? -13.877 -6.265 4.599 1.00 98.38 93 TYR A O 1
ATOM 697 N N . ILE A 1 94 ? -11.713 -5.644 4.611 1.00 98.31 94 ILE A N 1
ATOM 698 C CA . ILE A 1 94 ? -11.715 -5.072 5.960 1.00 98.31 94 ILE A CA 1
ATOM 699 C C . ILE A 1 94 ? -12.669 -3.884 6.047 1.00 98.31 94 ILE A C 1
ATOM 701 O O . ILE A 1 94 ? -13.419 -3.787 7.008 1.00 98.31 94 ILE A O 1
ATOM 705 N N . ASP A 1 95 ? -12.671 -3.003 5.046 1.00 97.50 95 ASP A N 1
ATOM 706 C CA . ASP A 1 95 ? -13.547 -1.825 5.013 1.00 97.50 95 ASP A CA 1
ATOM 707 C C . ASP A 1 95 ? -15.030 -2.193 5.159 1.00 97.50 95 ASP A C 1
ATOM 709 O O . ASP A 1 95 ? -15.751 -1.565 5.929 1.00 97.50 95 ASP A O 1
ATOM 713 N N . GLY A 1 96 ? -15.461 -3.263 4.480 1.00 96.06 96 GLY A N 1
ATOM 714 C CA . GLY A 1 96 ? -16.820 -3.794 4.610 1.00 96.06 96 GLY A CA 1
ATOM 715 C C . GLY A 1 96 ? -17.156 -4.211 6.044 1.00 96.06 96 GLY A C 1
ATOM 716 O O . GLY A 1 96 ? -18.197 -3.830 6.560 1.00 96.06 96 GLY A O 1
ATOM 717 N N . HIS A 1 97 ? -16.238 -4.901 6.725 1.00 96.06 97 HIS A N 1
ATOM 718 C CA . HIS A 1 97 ? -16.426 -5.315 8.121 1.00 96.06 97 HIS A CA 1
ATOM 719 C C . HIS A 1 97 ? -16.434 -4.137 9.093 1.00 96.06 97 HIS A C 1
ATOM 721 O O . HIS A 1 97 ? -17.148 -4.161 10.091 1.00 96.06 97 HIS A O 1
ATOM 727 N N . LEU A 1 98 ? -15.624 -3.109 8.828 1.00 97.00 98 LEU A N 1
ATOM 728 C CA . LEU A 1 98 ? -15.602 -1.909 9.661 1.00 97.00 98 LEU A CA 1
ATOM 729 C C . LEU A 1 98 ? -16.911 -1.127 9.548 1.00 97.00 98 LEU A C 1
ATOM 731 O O . LEU A 1 98 ? -17.351 -0.568 10.546 1.00 97.00 98 LEU A O 1
ATOM 735 N N . ALA A 1 99 ? -17.551 -1.131 8.375 1.00 95.06 99 ALA A N 1
ATOM 736 C CA . ALA A 1 99 ? -18.842 -0.477 8.172 1.00 95.06 99 ALA A CA 1
ATOM 737 C C . ALA A 1 99 ? -19.969 -1.085 9.030 1.00 95.06 99 ALA A C 1
ATOM 739 O O . ALA A 1 99 ? -20.908 -0.375 9.387 1.00 95.06 99 ALA A O 1
ATOM 740 N N . ASP A 1 100 ? -19.853 -2.360 9.410 1.00 94.06 100 ASP A N 1
ATOM 741 C CA . ASP A 1 100 ? -20.813 -3.039 10.287 1.00 94.06 100 ASP A CA 1
ATOM 742 C C . ASP A 1 100 ? -20.547 -2.791 11.786 1.00 94.06 100 ASP A C 1
ATOM 744 O O . ASP A 1 100 ? -21.372 -3.140 12.636 1.00 94.06 100 ASP A O 1
ATOM 748 N N . ILE A 1 101 ? -19.418 -2.167 12.145 1.00 94.81 101 ILE A N 1
ATOM 749 C CA . ILE A 1 101 ? -19.095 -1.809 13.531 1.00 94.81 101 ILE A CA 1
ATOM 750 C C . ILE A 1 101 ? -19.651 -0.422 13.845 1.00 94.81 101 ILE A C 1
ATOM 752 O O . ILE A 1 101 ? -19.440 0.530 13.097 1.00 94.81 101 ILE A O 1
ATOM 756 N N . ALA A 1 102 ? -20.314 -0.297 14.999 1.00 92.12 102 ALA A N 1
ATOM 757 C CA . ALA A 1 102 ? -20.767 0.984 15.546 1.00 92.12 102 ALA A CA 1
ATOM 758 C C . ALA A 1 102 ? -21.564 1.839 14.540 1.00 92.12 102 ALA A C 1
ATOM 760 O O . ALA A 1 102 ? -21.358 3.049 14.444 1.00 92.12 102 ALA A O 1
ATOM 761 N N . GLU A 1 103 ? -22.445 1.198 13.763 1.00 91.19 103 GLU A N 1
ATOM 762 C CA . GLU A 1 103 ? -23.273 1.850 12.735 1.00 91.19 103 GLU A CA 1
ATOM 763 C C . GLU A 1 103 ? -22.447 2.607 11.670 1.00 91.19 103 GLU A C 1
ATOM 765 O O . GLU A 1 103 ? -22.892 3.613 11.114 1.00 91.19 103 GLU A O 1
ATOM 770 N N . GLY A 1 104 ? -21.229 2.132 11.388 1.00 92.56 104 GLY A N 1
ATOM 771 C CA . GLY A 1 104 ? -20.318 2.714 10.403 1.00 92.56 104 GLY A CA 1
ATOM 772 C C . GLY A 1 104 ? -19.513 3.912 10.914 1.00 92.56 104 GLY A C 1
ATOM 773 O O . GLY A 1 104 ? -18.933 4.645 10.110 1.00 92.56 104 GLY A O 1
ATOM 774 N N . ALA A 1 105 ? -19.476 4.141 12.229 1.00 95.62 105 ALA A N 1
ATOM 775 C CA . ALA A 1 105 ? -18.628 5.163 12.832 1.00 95.62 105 ALA A CA 1
ATOM 776 C C . ALA A 1 105 ? -17.135 4.836 12.660 1.00 95.62 105 ALA A C 1
ATOM 778 O O . ALA A 1 105 ? -16.723 3.680 12.730 1.00 95.62 105 ALA A O 1
ATOM 779 N N . THR A 1 106 ? -16.298 5.864 12.506 1.00 96.62 106 THR A N 1
ATOM 780 C CA . THR A 1 106 ? -14.837 5.687 12.478 1.00 96.62 106 THR A CA 1
ATOM 781 C C . THR A 1 106 ? -14.235 5.672 13.883 1.00 96.62 106 THR A C 1
ATOM 783 O O . THR A 1 106 ? -14.847 6.117 14.864 1.00 96.62 106 THR A O 1
ATOM 786 N N . TYR A 1 107 ? -12.969 5.257 13.991 1.00 97.38 107 TYR A N 1
ATOM 787 C CA . TYR A 1 107 ? -12.193 5.389 15.230 1.00 97.38 107 TYR A CA 1
ATOM 788 C C . TYR A 1 107 ? -12.218 6.819 15.804 1.00 97.38 107 TYR A C 1
ATOM 790 O O . TYR A 1 107 ? -12.212 7.015 17.028 1.00 97.38 107 TYR A O 1
ATOM 798 N N . ALA A 1 108 ? -12.203 7.829 14.929 1.00 97.25 108 ALA A N 1
ATOM 799 C CA . ALA A 1 108 ? -12.217 9.229 15.334 1.00 97.25 108 ALA A CA 1
ATOM 800 C C . ALA A 1 108 ? -13.585 9.648 15.895 1.00 97.25 108 ALA A C 1
ATOM 802 O O . ALA A 1 108 ? -13.630 10.387 16.884 1.00 97.25 108 ALA A O 1
ATOM 803 N N . ASP A 1 109 ? -14.674 9.135 15.321 1.00 97.25 109 ASP A N 1
ATOM 804 C CA . ASP A 1 109 ? -16.046 9.482 15.704 1.00 97.25 109 ASP A CA 1
ATOM 805 C C . ASP A 1 109 ? -16.396 8.957 17.105 1.00 97.25 109 ASP A C 1
ATOM 807 O O . ASP A 1 109 ? -16.895 9.712 17.951 1.00 97.25 109 ASP A O 1
ATOM 811 N N . LEU A 1 110 ? -16.016 7.708 17.415 1.00 97.06 110 LEU A N 1
ATOM 812 C CA . LEU A 1 110 ? -16.214 7.117 18.750 1.00 97.06 110 LEU A CA 1
ATOM 813 C C . LEU A 1 110 ? -15.395 7.802 19.853 1.00 97.06 110 LEU A C 1
ATOM 815 O O . LEU A 1 110 ? -15.682 7.643 21.038 1.00 97.06 110 LEU A O 1
ATOM 819 N N . GLY A 1 111 ? -14.443 8.652 19.453 1.00 96.44 111 GLY A N 1
ATOM 820 C CA . GLY A 1 111 ? -13.761 9.665 20.251 1.00 96.44 111 GLY A CA 1
ATOM 821 C C . GLY A 1 111 ? -14.539 10.219 21.435 1.00 96.44 111 GLY A C 1
ATOM 822 O O . GLY A 1 111 ? -14.086 10.181 22.581 1.00 96.44 111 GLY A O 1
ATOM 823 N N . SER A 1 112 ? -15.656 10.856 21.106 1.00 96.94 112 SER A N 1
ATOM 824 C CA . SER A 1 112 ? -16.487 11.577 22.066 1.00 96.94 112 SER A CA 1
ATOM 825 C C . SER A 1 112 ? -17.435 10.648 22.816 1.00 96.94 112 SER A C 1
ATOM 827 O O . SER A 1 112 ? -17.570 10.792 24.028 1.00 96.94 112 SER A O 1
ATOM 829 N N . VAL A 1 113 ? -17.998 9.662 22.114 1.00 97.25 113 VAL A N 1
ATOM 830 C CA . VAL A 1 113 ? -18.946 8.679 22.649 1.00 97.25 113 VAL A CA 1
ATOM 831 C C . VAL A 1 113 ? -18.323 7.895 23.802 1.00 97.25 113 VAL A C 1
ATOM 833 O O . VAL A 1 113 ? -18.898 7.837 24.884 1.00 97.25 113 VAL A O 1
ATOM 836 N N . GLU A 1 114 ? -17.104 7.388 23.615 1.00 98.00 114 GLU A N 1
ATOM 837 C CA . GLU A 1 114 ? -16.371 6.634 24.638 1.00 98.00 114 GLU A CA 1
ATOM 838 C C . GLU A 1 114 ? -16.105 7.480 25.894 1.00 98.00 114 GLU A C 1
ATOM 840 O O . GLU A 1 114 ? -16.275 7.014 27.020 1.00 98.00 114 GLU A O 1
ATOM 845 N N . ARG A 1 115 ? -15.720 8.754 25.733 1.00 98.12 115 ARG A N 1
ATOM 846 C CA . ARG A 1 115 ? -15.501 9.650 26.882 1.00 98.12 115 ARG A CA 1
ATOM 847 C C . ARG A 1 115 ? -16.794 9.939 27.634 1.00 98.12 115 ARG A C 1
ATOM 849 O O . ARG A 1 115 ? -16.772 9.970 28.859 1.00 98.12 115 ARG A O 1
ATOM 856 N N . THR A 1 116 ? -17.893 10.161 26.917 1.00 98.19 116 THR A N 1
ATOM 857 C CA . THR A 1 116 ? -19.204 10.392 27.529 1.00 98.19 116 THR A CA 1
ATOM 858 C C . THR A 1 116 ? -19.687 9.158 28.288 1.00 98.19 116 THR A C 1
ATOM 860 O O . THR A 1 116 ? -20.149 9.305 29.414 1.00 98.19 116 THR A O 1
ATOM 863 N N . ALA A 1 117 ? -19.522 7.957 27.726 1.00 97.94 117 ALA A N 1
ATOM 864 C CA . ALA A 1 117 ? -19.883 6.712 28.402 1.00 97.94 117 ALA A CA 1
ATOM 865 C C . ALA A 1 117 ? -19.071 6.510 29.694 1.00 97.94 117 ALA A C 1
ATOM 867 O O . ALA A 1 117 ? -19.645 6.271 30.752 1.00 97.94 117 ALA A O 1
ATOM 868 N N . ASN A 1 118 ? -17.751 6.715 29.641 1.00 97.94 118 ASN A N 1
ATOM 869 C CA . ASN A 1 118 ? -16.890 6.626 30.825 1.00 97.94 118 ASN A CA 1
ATOM 870 C C . ASN A 1 118 ? -17.237 7.676 31.897 1.00 97.94 118 ASN A C 1
ATOM 872 O O . ASN A 1 118 ? -17.242 7.365 33.087 1.00 97.94 118 ASN A O 1
ATOM 876 N N . ALA A 1 119 ? -17.563 8.908 31.494 1.00 98.44 119 ALA A N 1
ATOM 877 C CA . ALA A 1 119 ? -17.985 9.952 32.428 1.00 98.44 119 ALA A CA 1
ATOM 878 C C . ALA A 1 119 ? -19.317 9.612 33.120 1.00 98.44 119 ALA A C 1
ATOM 880 O O . ALA A 1 119 ? -19.468 9.891 34.306 1.00 98.44 119 ALA A O 1
ATOM 881 N N . ALA A 1 120 ? -20.256 8.975 32.410 1.00 98.19 120 ALA A N 1
ATOM 882 C CA . ALA A 1 120 ? -21.525 8.536 32.990 1.00 98.19 120 ALA A CA 1
ATOM 883 C C . ALA A 1 120 ? -21.323 7.480 34.090 1.00 98.19 120 ALA A C 1
ATOM 885 O O . ALA A 1 120 ? -21.990 7.536 35.123 1.00 98.19 120 ALA A O 1
ATOM 886 N N . VAL A 1 121 ? -20.366 6.562 33.912 1.00 98.44 121 VAL A N 1
ATOM 887 C CA . VAL A 1 121 ? -19.983 5.598 34.958 1.00 98.44 121 VAL A CA 1
ATOM 888 C C . VAL A 1 121 ? -19.450 6.324 36.197 1.00 98.44 121 VAL A C 1
ATOM 890 O O . VAL A 1 121 ? -19.898 6.058 37.312 1.00 98.44 121 VAL A O 1
ATOM 893 N N . GLU A 1 122 ? -18.510 7.258 36.019 1.00 98.12 122 GLU A N 1
ATOM 894 C CA . GLU A 1 122 ? -17.917 8.019 37.128 1.00 98.12 122 GLU A CA 1
ATOM 895 C C . GLU A 1 122 ? -18.968 8.847 37.886 1.00 98.12 122 GLU A C 1
ATOM 897 O O . GLU A 1 122 ? -18.965 8.896 39.123 1.00 98.12 122 GLU A O 1
ATOM 902 N N . GLU A 1 123 ? -19.897 9.464 37.154 1.00 98.19 123 GLU A N 1
ATOM 903 C CA . GLU A 1 123 ? -21.009 10.223 37.719 1.00 98.19 123 GLU A CA 1
ATOM 904 C C . GLU A 1 123 ? -21.941 9.326 38.544 1.00 98.19 123 GLU A C 1
ATOM 906 O O . GLU A 1 123 ? -22.233 9.661 39.693 1.00 98.19 123 GLU A O 1
ATOM 911 N N . ALA A 1 124 ? -22.340 8.162 38.018 1.00 98.06 124 ALA A N 1
ATOM 912 C CA . ALA A 1 124 ? -23.193 7.208 38.727 1.00 98.06 124 ALA A CA 1
ATOM 913 C C . ALA A 1 124 ? -22.540 6.702 40.025 1.00 98.06 124 ALA A C 1
ATOM 915 O O . ALA A 1 124 ? -23.175 6.685 41.084 1.00 98.06 124 ALA A O 1
ATOM 916 N N . VAL A 1 125 ? -21.243 6.376 39.984 1.00 97.88 125 VAL A N 1
ATOM 917 C CA . VAL A 1 125 ? -20.478 5.974 41.176 1.00 97.88 125 VAL A CA 1
ATOM 918 C C . VAL A 1 125 ? -20.434 7.103 42.209 1.00 97.88 125 VAL A C 1
ATOM 920 O O . VAL A 1 125 ? -20.673 6.874 43.395 1.00 97.88 125 VAL A O 1
ATOM 923 N N . THR A 1 126 ? -20.171 8.337 41.773 1.00 98.00 126 THR A N 1
ATOM 924 C CA . THR A 1 126 ? -20.082 9.509 42.660 1.00 98.00 126 THR A CA 1
ATOM 925 C C . THR A 1 126 ? -21.432 9.865 43.283 1.00 98.00 126 THR A C 1
ATOM 927 O O . THR A 1 126 ? -21.497 10.263 44.448 1.00 98.00 126 THR A O 1
ATOM 930 N N . ALA A 1 127 ? -22.518 9.695 42.528 1.00 97.75 127 ALA A N 1
ATOM 931 C CA . ALA A 1 127 ? -23.885 9.910 42.987 1.00 97.75 127 ALA A CA 1
ATOM 932 C C . ALA A 1 127 ? -24.383 8.817 43.953 1.00 97.75 127 ALA A C 1
ATOM 934 O O . ALA A 1 127 ? -25.447 8.979 44.553 1.00 97.75 127 ALA A O 1
ATOM 935 N N . GLY A 1 128 ? -23.624 7.728 44.135 1.00 97.31 128 GLY A N 1
ATOM 936 C CA . GLY A 1 128 ? -24.034 6.589 44.952 1.00 97.31 128 GLY A CA 1
ATOM 937 C C . GLY A 1 128 ? -25.180 5.797 44.323 1.00 97.31 128 GLY A C 1
ATOM 938 O O . GLY A 1 128 ? -26.062 5.330 45.046 1.00 97.31 128 GLY A O 1
ATOM 939 N N . ALA A 1 129 ? -25.189 5.692 42.989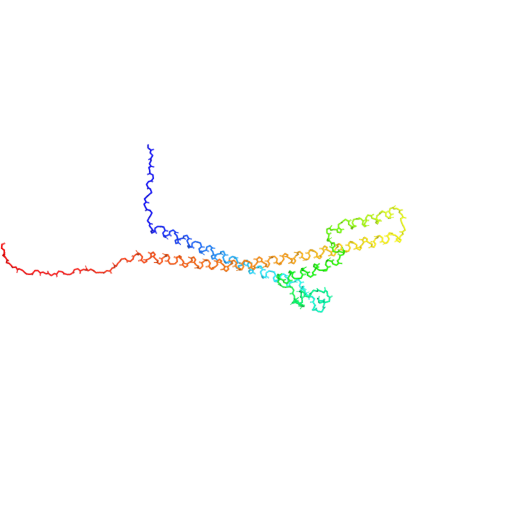 1.00 97.81 129 ALA A N 1
ATOM 940 C CA . ALA A 1 129 ? -26.136 4.874 42.243 1.00 97.81 129 ALA A CA 1
ATOM 941 C C . ALA A 1 129 ? -26.070 3.395 42.664 1.00 97.81 129 ALA A C 1
ATOM 943 O O . ALA A 1 129 ? -25.119 2.942 43.308 1.00 97.81 129 ALA A O 1
ATOM 944 N N . SER A 1 130 ? -27.108 2.636 42.307 1.00 98.19 130 SER A N 1
ATOM 945 C CA . SER A 1 130 ? -27.150 1.199 42.602 1.00 98.19 130 SER A CA 1
ATOM 946 C C . SER A 1 130 ? -26.043 0.434 41.867 1.00 98.19 130 SER A C 1
ATOM 948 O O . SER A 1 130 ? -25.615 0.841 40.788 1.00 98.19 130 SER A O 1
ATOM 950 N N . GLU A 1 131 ? -25.602 -0.697 42.429 1.00 97.50 131 GLU A N 1
ATOM 951 C CA . GLU A 1 131 ? -24.600 -1.559 41.782 1.00 97.50 131 GLU A CA 1
ATOM 952 C C . GLU A 1 131 ? -25.058 -2.023 40.389 1.00 97.50 131 GLU A C 1
ATOM 954 O O . GLU A 1 131 ? -24.248 -2.053 39.465 1.00 97.50 131 GLU A O 1
ATOM 959 N N . ASP A 1 132 ? -26.355 -2.306 40.221 1.00 97.75 132 ASP A N 1
ATOM 960 C CA . ASP A 1 132 ? -26.942 -2.725 38.943 1.00 97.75 132 ASP A CA 1
ATOM 961 C C . ASP A 1 132 ? -26.853 -1.619 37.875 1.00 97.75 132 ASP A C 1
ATOM 963 O O . ASP A 1 132 ? -26.497 -1.886 36.730 1.00 97.75 132 ASP A O 1
ATOM 967 N N . GLU A 1 133 ? -27.118 -0.364 38.251 1.00 97.62 133 GLU A N 1
ATOM 968 C CA . GLU A 1 133 ? -27.040 0.788 37.340 1.00 97.62 133 GLU A CA 1
ATOM 969 C C . GLU A 1 133 ? -25.598 1.080 36.910 1.00 97.62 133 GLU A C 1
ATOM 971 O O . GLU A 1 133 ? -25.322 1.291 35.728 1.00 97.62 133 GLU A O 1
ATOM 976 N N . VAL A 1 134 ? -24.653 1.040 37.856 1.00 98.25 134 VAL A N 1
ATOM 977 C CA . VAL A 1 134 ? -23.224 1.192 37.544 1.00 98.25 134 VAL A CA 1
ATOM 978 C C . VAL A 1 134 ? -22.756 0.063 36.625 1.00 98.25 134 VAL A C 1
ATOM 980 O O . VAL A 1 134 ? -22.006 0.319 35.685 1.00 98.25 134 VAL A O 1
ATOM 983 N N . ALA A 1 135 ? -23.211 -1.171 36.859 1.00 98.38 135 ALA A N 1
ATOM 984 C CA . ALA A 1 135 ? -22.866 -2.313 36.020 1.00 98.38 135 ALA A CA 1
ATOM 985 C C . ALA A 1 135 ? -23.400 -2.169 34.584 1.00 98.38 135 ALA A C 1
ATOM 987 O O . ALA A 1 135 ? -22.677 -2.481 33.637 1.00 98.38 135 ALA A O 1
ATOM 988 N N . GLU A 1 136 ? -24.623 -1.666 34.402 1.00 98.12 136 GLU A N 1
ATOM 989 C CA . GLU A 1 136 ? -25.198 -1.416 33.074 1.00 98.12 136 GLU A CA 1
ATOM 990 C C . GLU A 1 136 ? -24.424 -0.327 32.311 1.00 98.12 136 GLU A C 1
ATOM 992 O O . GLU A 1 136 ? -24.050 -0.523 31.152 1.00 98.12 136 GLU A O 1
ATOM 997 N N . LEU A 1 137 ? -24.106 0.793 32.971 1.00 98.38 137 LEU A N 1
ATOM 998 C CA . LEU A 1 137 ? -23.313 1.873 32.372 1.00 98.38 137 LEU A CA 1
ATOM 999 C C . LEU A 1 137 ? -21.889 1.422 32.032 1.00 98.38 137 LEU A C 1
ATOM 1001 O O . LEU A 1 137 ? -21.372 1.766 30.967 1.00 98.38 137 LEU A O 1
ATOM 1005 N N . GLN A 1 138 ? -21.267 0.631 32.908 1.00 98.38 138 GLN A N 1
ATOM 1006 C CA . GLN A 1 138 ? -19.942 0.072 32.660 1.00 98.38 138 GLN A CA 1
ATOM 1007 C C . GLN A 1 138 ? -19.962 -0.856 31.443 1.00 98.38 138 GLN A C 1
ATOM 1009 O O . GLN A 1 138 ? -19.092 -0.736 30.586 1.00 98.38 138 GLN A O 1
ATOM 1014 N N . ALA A 1 139 ? -20.975 -1.718 31.309 1.00 98.50 139 ALA A N 1
ATOM 1015 C CA . ALA A 1 139 ? -21.111 -2.594 30.147 1.00 98.50 139 ALA A CA 1
ATOM 1016 C C . ALA A 1 139 ? -21.235 -1.802 28.832 1.00 98.50 139 ALA A C 1
ATOM 1018 O O . ALA A 1 139 ? -20.619 -2.168 27.832 1.00 98.50 139 ALA A O 1
ATOM 1019 N N . ALA A 1 140 ? -21.974 -0.688 28.831 1.00 97.25 140 ALA A N 1
ATOM 1020 C CA . ALA A 1 140 ? -22.069 0.193 27.667 1.00 97.25 140 ALA A CA 1
ATOM 1021 C C . ALA A 1 140 ? -20.736 0.899 27.349 1.00 97.25 140 ALA A C 1
ATOM 1023 O O . ALA A 1 140 ? -20.349 1.001 26.182 1.00 97.25 140 ALA A O 1
ATOM 1024 N N . ALA A 1 141 ? -20.013 1.371 28.370 1.00 98.31 141 ALA A N 1
ATOM 1025 C CA . ALA A 1 141 ? -18.695 1.980 28.197 1.00 98.31 141 ALA A CA 1
ATOM 1026 C C . ALA A 1 141 ? -17.666 0.975 27.652 1.00 98.31 141 ALA A C 1
ATOM 1028 O O . ALA A 1 141 ? -16.896 1.309 26.745 1.00 98.31 141 ALA A O 1
ATOM 1029 N N . ASP A 1 142 ? -17.690 -0.260 28.152 1.00 98.44 142 ASP A N 1
ATOM 1030 C CA . ASP A 1 142 ? -16.820 -1.346 27.701 1.00 98.44 142 ASP A CA 1
ATOM 1031 C C . ASP A 1 142 ? -17.113 -1.732 26.244 1.00 98.44 142 ASP A C 1
ATOM 1033 O O . ASP A 1 142 ? -16.177 -1.901 25.460 1.00 98.44 142 ASP A O 1
ATOM 1037 N N . GLU A 1 143 ? -18.391 -1.798 25.852 1.00 97.38 143 GLU A N 1
ATOM 1038 C CA . GLU A 1 143 ? -18.805 -2.068 24.469 1.00 97.38 143 GLU A CA 1
ATOM 1039 C C . GLU A 1 143 ? -18.262 -1.004 23.503 1.00 97.38 143 GLU A C 1
ATOM 1041 O O . GLU A 1 143 ? -17.567 -1.336 22.541 1.00 97.38 143 GLU A O 1
ATOM 1046 N N . VAL A 1 144 ? -18.486 0.286 23.786 1.00 97.69 144 VAL A N 1
ATOM 1047 C CA . VAL A 1 144 ? -17.978 1.382 22.936 1.00 97.69 144 VAL A CA 1
ATOM 1048 C C . VAL A 1 144 ? -16.448 1.363 22.871 1.00 97.69 144 VAL A C 1
ATOM 1050 O O . VAL A 1 144 ? -15.864 1.546 21.798 1.00 97.69 144 VAL A O 1
ATOM 1053 N N . SER A 1 145 ? -15.783 1.096 23.997 1.00 98.06 145 SER A N 1
ATOM 1054 C CA . SER A 1 145 ? -14.322 0.982 24.053 1.00 98.06 145 SER A CA 1
ATOM 1055 C C . SER A 1 145 ? -13.814 -0.196 23.205 1.00 98.06 145 SER A C 1
ATOM 1057 O O . SER A 1 145 ? -12.805 -0.082 22.502 1.00 98.06 145 SER A O 1
ATOM 1059 N N . GLY A 1 146 ? -14.518 -1.331 23.224 1.00 98.06 146 GLY A N 1
ATOM 1060 C CA . GLY A 1 146 ? -14.217 -2.511 22.412 1.00 98.06 146 GLY A CA 1
ATOM 1061 C C . GLY A 1 146 ? -14.417 -2.274 20.911 1.00 98.06 146 GLY A C 1
ATOM 1062 O O . GLY A 1 146 ? -13.551 -2.633 20.102 1.00 98.06 146 GLY A O 1
ATOM 1063 N N . GLN A 1 147 ? -15.510 -1.606 20.534 1.00 97.94 147 GLN A N 1
ATOM 1064 C CA . GLN A 1 147 ? -15.782 -1.190 19.155 1.00 97.94 147 GLN A CA 1
ATOM 1065 C C . GLN A 1 147 ? -14.686 -0.256 18.642 1.00 97.94 147 GLN A C 1
ATOM 1067 O O . GLN A 1 147 ? -14.089 -0.504 17.592 1.00 97.94 147 GLN A O 1
ATOM 1072 N N . ARG A 1 148 ? -14.329 0.763 19.431 1.00 98.12 148 ARG A N 1
ATOM 1073 C CA . ARG A 1 148 ? -13.281 1.722 19.078 1.00 98.12 148 ARG A CA 1
ATOM 1074 C C . ARG A 1 148 ? -11.918 1.059 18.878 1.00 98.12 148 ARG A C 1
ATOM 1076 O O . ARG A 1 148 ? -11.207 1.393 17.931 1.00 98.12 148 ARG A O 1
ATOM 1083 N N . GLN A 1 149 ? -11.548 0.106 19.731 1.00 98.06 149 GLN A N 1
ATOM 1084 C CA . GLN A 1 149 ? -10.308 -0.661 19.564 1.00 98.06 149 GLN A CA 1
ATOM 1085 C C . GLN A 1 149 ? -10.317 -1.528 18.300 1.00 98.06 149 GLN A C 1
ATOM 1087 O O . GLN A 1 149 ? -9.276 -1.723 17.666 1.00 98.06 149 GLN A O 1
ATOM 1092 N N . SER A 1 150 ? -11.471 -2.077 17.928 1.00 97.62 150 SER A N 1
ATOM 1093 C CA . SER A 1 150 ? -11.621 -2.873 16.706 1.00 97.62 150 SER A CA 1
ATOM 1094 C C . SER A 1 150 ? -11.513 -1.999 15.459 1.00 97.62 150 SER A C 1
ATOM 1096 O O . SER A 1 150 ? -10.721 -2.327 14.575 1.00 97.62 150 SER A O 1
ATOM 1098 N N . LEU A 1 151 ? -12.171 -0.836 15.454 1.00 98.38 151 LEU A N 1
ATOM 1099 C CA . LEU A 1 151 ? -12.031 0.176 14.405 1.00 98.38 151 LEU A CA 1
ATOM 1100 C C . LEU A 1 151 ? -10.582 0.636 14.257 1.00 98.38 151 LEU A C 1
ATOM 1102 O O . LEU A 1 151 ? -10.042 0.592 13.159 1.00 98.38 151 LEU A O 1
ATOM 1106 N N . PHE A 1 152 ? -9.901 0.969 15.359 1.00 98.25 152 PHE A N 1
ATOM 1107 C CA . PHE A 1 152 ? -8.492 1.368 15.319 1.00 98.25 152 PHE A CA 1
ATOM 1108 C C . PHE A 1 152 ? -7.608 0.324 14.626 1.00 98.25 152 PHE A C 1
ATOM 1110 O O . PHE A 1 152 ? -6.816 0.654 13.740 1.00 98.25 152 PHE A O 1
ATOM 1117 N N . ARG A 1 153 ? -7.735 -0.946 15.029 1.00 98.38 153 ARG A N 1
ATOM 1118 C CA . ARG A 1 153 ? -6.943 -2.046 14.464 1.00 98.38 153 ARG A CA 1
ATOM 1119 C C . ARG A 1 153 ? -7.266 -2.260 12.989 1.00 98.38 153 ARG A C 1
ATOM 1121 O O . ARG A 1 153 ? -6.340 -2.378 12.189 1.00 98.38 153 ARG A O 1
ATOM 1128 N N . GLY A 1 154 ? -8.549 -2.278 12.638 1.00 97.94 154 GLY A N 1
ATOM 1129 C CA . GLY A 1 154 ? -9.002 -2.470 11.265 1.00 97.94 154 GLY A CA 1
ATOM 1130 C C . GLY A 1 154 ? -8.571 -1.336 10.341 1.00 97.94 154 GLY A C 1
ATOM 1131 O O . GLY A 1 154 ? -7.940 -1.594 9.320 1.00 97.94 154 GLY A O 1
ATOM 1132 N N . GLU A 1 155 ? -8.831 -0.083 10.716 1.00 98.31 155 GLU A N 1
ATOM 1133 C CA . GLU A 1 155 ? -8.442 1.099 9.937 1.00 98.31 155 GLU A CA 1
ATOM 1134 C C . GLU A 1 155 ? -6.918 1.186 9.766 1.00 98.31 155 GLU A C 1
ATOM 1136 O O . GLU A 1 155 ? -6.431 1.497 8.677 1.00 98.31 155 GLU A O 1
ATOM 1141 N N . THR A 1 156 ? -6.149 0.847 10.809 1.00 98.31 156 THR A N 1
ATOM 1142 C CA . THR A 1 156 ? -4.680 0.798 10.734 1.00 98.31 156 THR A CA 1
ATOM 1143 C C . THR A 1 156 ? -4.212 -0.275 9.756 1.00 98.31 156 THR A C 1
ATOM 1145 O O . THR A 1 156 ? -3.398 0.006 8.876 1.00 98.31 156 THR A O 1
ATOM 1148 N N . LEU A 1 157 ? -4.730 -1.501 9.877 1.00 97.88 157 LEU A N 1
ATOM 1149 C CA . LEU A 1 157 ? -4.346 -2.614 9.010 1.00 97.88 157 LEU A CA 1
ATOM 1150 C C . LEU A 1 157 ? -4.726 -2.334 7.550 1.00 97.88 157 LEU A C 1
ATOM 1152 O O . LEU A 1 157 ? -3.901 -2.512 6.653 1.00 97.88 157 LEU A O 1
ATOM 1156 N N . ARG A 1 158 ? -5.925 -1.791 7.318 1.00 98.31 158 ARG A N 1
ATOM 1157 C CA . ARG A 1 158 ? -6.371 -1.308 6.007 1.00 98.31 158 ARG A CA 1
ATOM 1158 C C . ARG A 1 158 ? -5.420 -0.249 5.446 1.00 98.31 158 ARG A C 1
ATOM 1160 O O . ARG A 1 158 ? -5.022 -0.333 4.288 1.00 98.31 158 ARG A O 1
ATOM 1167 N N . GLY A 1 159 ? -5.013 0.725 6.260 1.00 98.44 159 GLY A N 1
ATOM 1168 C CA . GLY A 1 159 ? -4.062 1.764 5.861 1.00 98.44 159 GLY A CA 1
ATOM 1169 C C . GLY A 1 159 ? -2.693 1.211 5.447 1.00 98.44 159 GLY A C 1
ATOM 1170 O O . GLY A 1 159 ? -2.114 1.675 4.461 1.00 98.44 159 GLY A O 1
ATOM 1171 N N . LEU A 1 160 ? -2.186 0.195 6.148 1.00 98.25 160 LEU A N 1
ATOM 1172 C CA . LEU A 1 160 ? -0.927 -0.475 5.803 1.00 98.25 160 LEU A CA 1
ATOM 1173 C C . LEU A 1 160 ? -1.027 -1.242 4.473 1.00 98.25 160 LEU A C 1
ATOM 1175 O O . LEU A 1 160 ? -0.128 -1.139 3.634 1.00 98.25 160 LEU A O 1
ATOM 1179 N N . LEU A 1 161 ? -2.139 -1.941 4.231 1.00 98.62 161 LEU A N 1
ATOM 1180 C CA . LEU A 1 161 ? -2.390 -2.631 2.961 1.00 98.62 161 LEU A CA 1
ATOM 1181 C C . LEU A 1 161 ? -2.511 -1.649 1.785 1.00 98.62 161 LEU A C 1
ATOM 1183 O O . LEU A 1 161 ? -1.853 -1.834 0.763 1.00 98.62 161 LEU A O 1
ATOM 1187 N N . LEU A 1 162 ? -3.254 -0.549 1.948 1.00 98.69 162 LEU A N 1
ATOM 1188 C CA . LEU A 1 162 ? -3.363 0.497 0.920 1.00 98.69 162 LEU A CA 1
ATOM 1189 C C . LEU A 1 162 ? -2.024 1.193 0.647 1.00 98.69 162 LEU A C 1
ATOM 1191 O O . LEU A 1 162 ? -1.718 1.542 -0.493 1.00 98.69 162 LEU A O 1
ATOM 1195 N N . SER A 1 163 ? -1.194 1.360 1.678 1.00 98.31 163 SER A N 1
ATOM 1196 C CA . SER A 1 163 ? 0.172 1.866 1.506 1.00 98.31 163 SER A CA 1
ATOM 1197 C C . SER A 1 163 ? 1.014 0.899 0.669 1.00 98.31 163 SER A C 1
ATOM 1199 O O . SER A 1 163 ? 1.765 1.328 -0.205 1.00 98.31 163 SER A O 1
ATOM 1201 N N . THR A 1 164 ? 0.852 -0.407 0.883 1.00 98.06 164 THR A N 1
ATOM 1202 C CA . THR A 1 164 ? 1.535 -1.458 0.116 1.00 98.06 164 THR A CA 1
ATOM 1203 C C . THR A 1 164 ? 1.084 -1.477 -1.348 1.00 98.06 164 THR A C 1
ATOM 1205 O O . THR A 1 164 ? 1.920 -1.492 -2.256 1.00 98.06 164 THR A O 1
ATOM 1208 N N . PHE A 1 165 ? -0.223 -1.359 -1.601 1.00 98.50 165 PHE A N 1
ATOM 1209 C CA . PHE A 1 165 ? -0.774 -1.171 -2.946 1.00 98.50 165 PHE A CA 1
ATOM 1210 C C . PHE A 1 165 ? -0.190 0.065 -3.652 1.00 98.50 165 PHE A C 1
ATOM 1212 O O . PHE A 1 165 ? 0.194 -0.006 -4.825 1.00 98.50 165 PHE A O 1
ATOM 1219 N N . ALA A 1 166 ? -0.057 1.192 -2.944 1.00 98.50 166 ALA A N 1
ATOM 1220 C CA . ALA A 1 166 ? 0.540 2.402 -3.504 1.00 98.50 166 ALA A CA 1
ATOM 1221 C C . ALA A 1 166 ? 2.007 2.182 -3.923 1.00 98.50 166 ALA A C 1
ATOM 1223 O O . ALA A 1 166 ? 2.398 2.593 -5.019 1.00 98.50 166 ALA A O 1
ATOM 1224 N N . TRP A 1 167 ? 2.807 1.483 -3.110 1.00 97.44 167 TRP A N 1
ATOM 1225 C CA . TRP A 1 167 ? 4.189 1.130 -3.461 1.00 97.44 167 TRP A CA 1
ATOM 1226 C C . TRP A 1 167 ? 4.271 0.201 -4.674 1.00 97.44 167 TRP A C 1
ATOM 1228 O O . TRP A 1 167 ? 5.054 0.472 -5.587 1.00 97.44 167 TRP A O 1
ATOM 1238 N N . SER A 1 168 ? 3.420 -0.826 -4.741 1.00 98.19 168 SER A N 1
ATOM 1239 C CA . SER A 1 168 ? 3.316 -1.694 -5.924 1.00 98.19 168 SER A CA 1
ATOM 1240 C C . SER A 1 168 ? 2.936 -0.897 -7.178 1.00 98.19 168 SER A C 1
ATOM 1242 O O . SER A 1 168 ? 3.490 -1.094 -8.260 1.00 98.19 168 SER A O 1
ATOM 1244 N N . THR A 1 169 ? 2.029 0.070 -7.050 1.00 98.50 169 THR A N 1
ATOM 1245 C CA . THR A 1 169 ? 1.635 0.952 -8.157 1.00 98.50 169 THR A CA 1
ATOM 1246 C C . THR A 1 169 ? 2.797 1.826 -8.634 1.00 98.50 169 THR A C 1
ATOM 1248 O O . THR A 1 169 ? 3.031 1.941 -9.839 1.00 98.50 169 THR A O 1
ATOM 1251 N N . ILE A 1 170 ? 3.581 2.397 -7.713 1.00 98.25 170 ILE A N 1
ATOM 1252 C CA . ILE A 1 170 ? 4.800 3.149 -8.052 1.00 98.25 170 ILE A CA 1
ATOM 1253 C C . ILE A 1 170 ? 5.812 2.249 -8.777 1.00 98.25 170 ILE A C 1
ATOM 1255 O O . ILE A 1 170 ? 6.391 2.679 -9.777 1.00 98.25 170 ILE A O 1
ATOM 1259 N N . GLY A 1 171 ? 5.987 1.002 -8.325 1.00 98.38 171 GLY A N 1
ATOM 1260 C CA . GLY A 1 171 ? 6.825 -0.004 -8.983 1.00 98.38 171 GLY A CA 1
ATOM 1261 C C . GLY A 1 171 ? 6.417 -0.240 -10.438 1.00 98.38 171 GLY A C 1
ATOM 1262 O O . GLY A 1 171 ? 7.227 -0.063 -11.351 1.00 98.38 171 GLY A O 1
ATOM 1263 N N . ARG A 1 172 ? 5.129 -0.509 -10.673 1.00 98.44 172 ARG A N 1
ATOM 1264 C CA . ARG A 1 172 ? 4.551 -0.688 -12.016 1.00 98.44 172 ARG A CA 1
ATOM 1265 C C . ARG A 1 172 ? 4.765 0.532 -12.919 1.00 98.44 172 ARG A C 1
ATOM 1267 O O . ARG A 1 172 ? 5.169 0.387 -14.076 1.00 98.44 172 ARG A O 1
ATOM 1274 N N . ILE A 1 173 ? 4.560 1.744 -12.394 1.00 98.50 173 ILE A N 1
ATOM 1275 C CA . ILE A 1 173 ? 4.820 2.995 -13.128 1.00 98.50 173 ILE A CA 1
ATOM 1276 C C . ILE A 1 173 ? 6.306 3.120 -13.481 1.00 98.50 173 ILE A C 1
ATOM 1278 O O . ILE A 1 173 ? 6.635 3.477 -14.615 1.00 98.50 173 ILE A O 1
ATOM 1282 N N . ALA A 1 174 ? 7.211 2.802 -12.551 1.00 98.62 174 ALA A N 1
ATOM 1283 C CA . ALA A 1 174 ? 8.648 2.807 -12.810 1.00 98.62 174 ALA A CA 1
ATOM 1284 C C . ALA A 1 174 ? 9.026 1.804 -13.913 1.00 98.62 174 ALA A C 1
ATOM 1286 O O . ALA A 1 174 ? 9.823 2.138 -14.791 1.00 98.62 174 ALA A O 1
ATOM 1287 N N . GLY A 1 175 ? 8.400 0.625 -13.940 1.00 98.62 175 GLY A N 1
ATOM 1288 C CA . GLY A 1 175 ? 8.570 -0.364 -15.006 1.00 98.62 175 GLY A CA 1
ATOM 1289 C C . GLY A 1 175 ? 8.180 0.182 -16.384 1.00 98.62 175 GLY A C 1
ATOM 1290 O O . GLY A 1 175 ? 8.964 0.106 -17.334 1.00 98.62 175 GLY A O 1
ATOM 1291 N N . ILE A 1 176 ? 7.015 0.826 -16.495 1.00 98.56 176 ILE A N 1
ATOM 1292 C CA . ILE A 1 176 ? 6.559 1.465 -17.744 1.00 98.56 176 ILE A CA 1
ATOM 1293 C C . ILE A 1 176 ? 7.502 2.609 -18.152 1.00 98.56 176 ILE A C 1
ATOM 1295 O O . ILE A 1 176 ? 7.922 2.699 -19.310 1.00 98.56 176 ILE A O 1
ATOM 1299 N N . ALA A 1 177 ? 7.876 3.471 -17.204 1.00 98.62 177 ALA A N 1
ATOM 1300 C CA . ALA A 1 177 ? 8.782 4.589 -17.448 1.00 98.62 177 ALA A CA 1
ATOM 1301 C C . ALA A 1 177 ? 10.174 4.113 -17.893 1.00 98.62 177 ALA A C 1
ATOM 1303 O O . ALA A 1 177 ? 10.799 4.738 -18.751 1.00 98.62 177 ALA A O 1
ATOM 1304 N N . SER A 1 178 ? 10.640 2.982 -17.361 1.00 98.75 178 SER A N 1
ATOM 1305 C CA . SER A 1 178 ? 11.886 2.341 -17.771 1.00 98.75 178 SER A CA 1
ATOM 1306 C C . SER A 1 178 ? 11.859 1.945 -19.249 1.00 98.75 178 SER A C 1
ATOM 1308 O O . SER A 1 178 ? 12.782 2.288 -19.993 1.00 98.75 178 SER A O 1
ATOM 1310 N N . ILE A 1 179 ? 10.777 1.301 -19.706 1.00 98.56 179 ILE A N 1
ATOM 1311 C CA . ILE A 1 179 ? 10.596 0.924 -21.117 1.00 98.56 179 ILE A CA 1
ATOM 1312 C C . ILE A 1 179 ? 10.637 2.168 -22.010 1.00 98.56 179 ILE A C 1
ATOM 1314 O O . ILE A 1 179 ? 11.355 2.192 -23.013 1.00 98.56 179 ILE A O 1
ATOM 1318 N N . ALA A 1 180 ? 9.916 3.226 -21.629 1.00 98.62 180 ALA A N 1
ATOM 1319 C CA . ALA A 1 180 ? 9.908 4.482 -22.373 1.00 98.62 180 ALA A CA 1
ATOM 1320 C C . ALA A 1 180 ? 11.305 5.128 -22.437 1.00 98.62 180 ALA A C 1
ATOM 1322 O O . ALA A 1 180 ? 11.736 5.567 -23.507 1.00 98.62 180 ALA A O 1
ATOM 1323 N N . ALA A 1 181 ? 12.039 5.143 -21.321 1.00 98.75 181 ALA A N 1
ATOM 1324 C CA . ALA A 1 181 ? 13.393 5.684 -21.251 1.00 98.75 181 ALA A CA 1
ATOM 1325 C C . ALA A 1 181 ? 14.369 4.907 -22.147 1.00 98.75 181 ALA A C 1
ATOM 1327 O O . ALA A 1 181 ? 15.134 5.519 -22.894 1.00 98.75 181 ALA A O 1
ATOM 1328 N N . PHE A 1 182 ? 14.305 3.572 -22.149 1.00 98.75 182 PHE A N 1
ATOM 1329 C CA . PHE A 1 182 ? 15.132 2.753 -23.035 1.00 98.75 182 PHE A CA 1
ATOM 1330 C C . PHE A 1 182 ? 14.773 2.924 -24.511 1.00 98.75 182 PHE A C 1
ATOM 1332 O O . PHE A 1 182 ? 15.676 3.023 -25.344 1.00 98.75 182 PHE A O 1
ATOM 1339 N N . ALA A 1 183 ? 13.486 3.018 -24.851 1.00 98.62 183 ALA A N 1
ATOM 1340 C CA . ALA A 1 183 ? 13.057 3.295 -26.219 1.00 98.62 183 ALA A CA 1
ATOM 1341 C C . ALA A 1 183 ? 13.586 4.658 -26.702 1.00 98.62 183 ALA A C 1
ATOM 1343 O O . ALA A 1 183 ? 14.165 4.757 -27.786 1.00 98.62 183 ALA A O 1
ATOM 1344 N N . ALA A 1 184 ? 13.472 5.697 -25.870 1.00 98.44 184 ALA A N 1
ATOM 1345 C CA . ALA A 1 184 ? 14.008 7.020 -26.170 1.00 98.44 184 ALA A CA 1
ATOM 1346 C C . ALA A 1 184 ? 15.543 7.008 -26.302 1.00 98.44 184 ALA A C 1
ATOM 1348 O O . ALA A 1 184 ? 16.085 7.605 -27.235 1.00 98.44 184 ALA A O 1
ATOM 1349 N N . ALA A 1 185 ? 16.248 6.286 -25.424 1.00 98.56 185 ALA A N 1
ATOM 1350 C CA . ALA A 1 185 ? 17.696 6.106 -25.510 1.00 98.56 185 ALA A CA 1
ATOM 1351 C C . ALA A 1 185 ? 18.109 5.431 -26.828 1.00 98.56 185 ALA A C 1
ATOM 1353 O O . ALA A 1 185 ? 19.041 5.895 -27.487 1.00 98.56 185 ALA A O 1
ATOM 1354 N N . ALA A 1 186 ? 17.394 4.382 -27.250 1.00 98.44 186 ALA A N 1
ATOM 1355 C CA . ALA A 1 186 ? 17.655 3.670 -28.499 1.00 98.44 186 ALA A CA 1
ATOM 1356 C C . ALA A 1 186 ? 17.448 4.565 -29.732 1.00 98.44 186 ALA A C 1
ATOM 1358 O O . ALA A 1 186 ? 18.298 4.595 -30.626 1.00 98.44 186 ALA A O 1
ATOM 1359 N N . VAL A 1 187 ? 16.364 5.348 -29.759 1.00 98.44 187 VAL A N 1
ATOM 1360 C CA . VAL A 1 187 ? 16.101 6.319 -30.835 1.00 98.44 187 VAL A CA 1
ATOM 1361 C C . VAL A 1 187 ? 17.196 7.385 -30.885 1.00 98.44 187 VAL A C 1
ATOM 1363 O O . VAL A 1 187 ? 17.750 7.653 -31.953 1.00 98.44 187 VAL A O 1
ATOM 1366 N N . MET A 1 188 ? 17.567 7.961 -29.740 1.00 97.94 188 MET A N 1
ATOM 1367 C CA . MET A 1 188 ? 18.633 8.963 -29.673 1.00 97.94 188 MET A CA 1
ATOM 1368 C C . MET A 1 188 ? 19.980 8.399 -30.122 1.00 97.94 188 MET A C 1
ATOM 1370 O O . MET A 1 188 ? 20.698 9.053 -30.880 1.00 97.94 188 MET A O 1
ATOM 1374 N N . LEU A 1 189 ? 20.308 7.168 -29.725 1.00 97.31 189 LEU A N 1
ATOM 1375 C CA . LEU A 1 189 ? 21.520 6.489 -30.168 1.00 97.31 189 LEU A CA 1
ATOM 1376 C C . LEU A 1 189 ? 21.526 6.292 -31.691 1.00 97.31 189 LEU A C 1
ATOM 1378 O O . LEU A 1 189 ? 22.542 6.556 -32.336 1.00 97.31 189 LEU A O 1
ATOM 1382 N N . ALA A 1 190 ? 20.395 5.904 -32.286 1.00 97.50 190 ALA A N 1
ATOM 1383 C CA . ALA A 1 190 ? 20.269 5.783 -33.737 1.00 97.50 190 ALA A CA 1
ATOM 1384 C C . ALA A 1 190 ? 20.510 7.128 -34.446 1.00 97.50 190 ALA A C 1
ATOM 1386 O O . ALA A 1 190 ? 21.276 7.183 -35.409 1.00 97.50 190 ALA A O 1
ATOM 1387 N N . LEU A 1 191 ? 19.942 8.229 -33.941 1.00 96.31 191 LEU A N 1
ATOM 1388 C CA . LEU A 1 191 ? 20.166 9.575 -34.488 1.00 96.31 191 LEU A CA 1
ATOM 1389 C C . LEU A 1 191 ? 21.633 10.015 -34.375 1.00 96.31 191 LEU A C 1
ATOM 1391 O O . LEU A 1 191 ? 22.189 10.568 -35.325 1.00 96.31 191 LEU A O 1
ATOM 1395 N N . VAL A 1 192 ? 22.287 9.725 -33.248 1.00 95.75 192 VAL A N 1
ATOM 1396 C CA . VAL A 1 192 ? 23.721 9.982 -33.032 1.00 95.75 192 VAL A CA 1
ATOM 1397 C C . VAL A 1 192 ? 24.574 9.212 -34.041 1.00 95.75 192 VAL A C 1
ATOM 1399 O O . VAL A 1 192 ? 25.482 9.789 -34.646 1.00 95.75 192 VAL A O 1
ATOM 1402 N N . VAL A 1 193 ? 24.270 7.929 -34.269 1.00 94.81 193 VAL A N 1
ATOM 1403 C CA . VAL A 1 193 ? 24.968 7.090 -35.255 1.00 94.81 193 VAL A CA 1
ATOM 1404 C C . VAL A 1 193 ? 24.759 7.626 -36.670 1.00 94.81 193 VAL A C 1
ATOM 1406 O O . VAL A 1 193 ? 25.738 7.815 -37.395 1.00 94.81 193 VAL A O 1
ATOM 1409 N N . LEU A 1 194 ? 23.520 7.937 -37.056 1.00 94.38 194 LEU A N 1
ATOM 1410 C CA . LEU A 1 194 ? 23.198 8.489 -38.375 1.00 94.38 194 LEU A CA 1
ATOM 1411 C C . LEU A 1 194 ? 23.890 9.838 -38.609 1.00 94.38 194 LEU A C 1
ATOM 1413 O O . LEU A 1 194 ? 24.508 10.036 -39.657 1.00 94.38 194 LEU A O 1
ATOM 1417 N N . GLY A 1 195 ? 23.874 10.736 -37.619 1.00 91.38 195 GLY A N 1
ATOM 1418 C CA . GLY A 1 195 ? 24.593 12.011 -37.674 1.00 91.38 195 GLY A CA 1
ATOM 1419 C C . GLY A 1 195 ? 26.105 11.819 -37.827 1.00 91.38 195 GLY A C 1
ATOM 1420 O O . GLY A 1 195 ? 26.754 12.488 -38.639 1.00 91.38 195 GLY A O 1
ATOM 1421 N N . ALA A 1 196 ? 26.684 10.853 -37.107 1.00 90.38 196 ALA A N 1
ATOM 1422 C CA . ALA A 1 196 ? 28.102 10.525 -37.216 1.00 90.38 196 ALA A CA 1
ATOM 1423 C C . ALA A 1 196 ? 28.470 9.943 -38.592 1.00 90.38 196 ALA A C 1
ATOM 1425 O O . ALA A 1 196 ? 29.519 10.303 -39.137 1.00 90.38 196 ALA A O 1
ATOM 1426 N N . VAL A 1 197 ? 27.619 9.081 -39.161 1.00 91.25 197 VAL A N 1
ATOM 1427 C CA . VAL A 1 197 ? 27.781 8.513 -40.510 1.00 91.25 197 VAL A CA 1
ATOM 1428 C C . VAL A 1 197 ? 27.672 9.605 -41.573 1.00 91.25 197 VAL A C 1
ATOM 1430 O O . VAL A 1 197 ? 28.591 9.740 -42.379 1.00 91.25 197 VAL A O 1
ATOM 1433 N N . HIS A 1 198 ? 26.639 10.453 -41.526 1.00 87.69 198 HIS A N 1
ATOM 1434 C CA . HIS A 1 198 ? 26.467 11.568 -42.466 1.00 87.69 198 HIS A CA 1
ATOM 1435 C C . HIS A 1 198 ? 27.697 12.489 -42.482 1.00 87.69 198 HIS A C 1
ATOM 1437 O O . HIS A 1 198 ? 28.232 12.824 -43.541 1.00 87.69 198 HIS A O 1
ATOM 1443 N N . ARG A 1 199 ? 28.241 12.816 -41.301 1.00 84.00 199 ARG A N 1
ATOM 1444 C CA . ARG A 1 199 ? 29.469 13.616 -41.175 1.00 84.00 199 ARG A CA 1
ATOM 1445 C C . ARG A 1 199 ? 30.701 12.933 -41.785 1.00 84.00 199 ARG A C 1
ATOM 1447 O O . ARG A 1 199 ? 31.601 13.638 -42.243 1.00 84.00 199 ARG A O 1
ATOM 1454 N N . ARG A 1 200 ? 30.790 11.596 -41.757 1.00 82.69 200 ARG A N 1
ATOM 1455 C CA . ARG A 1 200 ? 31.894 10.835 -42.376 1.00 82.69 200 ARG A CA 1
ATOM 1456 C C . ARG A 1 200 ? 31.790 10.842 -43.900 1.00 82.69 200 ARG A C 1
ATOM 1458 O O . ARG A 1 200 ? 32.801 11.090 -44.544 1.00 82.69 200 ARG A O 1
ATOM 1465 N N . SER A 1 201 ? 30.598 10.666 -44.465 1.00 79.94 201 SER A N 1
ATOM 1466 C CA . SER A 1 201 ? 30.390 10.665 -45.922 1.00 79.94 201 SER A CA 1
ATOM 1467 C C . SER A 1 201 ? 30.759 11.999 -46.586 1.00 79.94 201 SER A C 1
ATOM 1469 O O . SER A 1 201 ? 31.251 12.017 -47.708 1.00 79.94 201 SER A O 1
ATOM 1471 N N . LEU A 1 202 ? 30.639 13.123 -45.868 1.00 73.25 202 LEU A N 1
ATOM 1472 C CA . LEU A 1 202 ? 31.085 14.447 -46.332 1.00 73.25 202 LEU A CA 1
ATOM 1473 C C . LEU A 1 202 ? 32.620 14.651 -46.315 1.00 73.25 202 LEU A C 1
ATOM 1475 O O . LEU A 1 202 ? 33.094 15.745 -46.631 1.00 73.25 202 LEU A O 1
ATOM 1479 N N . ARG A 1 203 ? 33.408 13.647 -45.897 1.00 62.44 203 ARG A N 1
ATOM 1480 C CA . ARG A 1 203 ? 34.885 13.693 -45.852 1.00 62.44 203 ARG A CA 1
ATOM 1481 C C . ARG A 1 203 ? 35.564 12.981 -47.024 1.00 62.44 203 ARG A C 1
ATOM 1483 O O . ARG A 1 203 ? 36.786 13.035 -47.083 1.00 62.44 203 ARG A O 1
ATOM 1490 N N . SER A 1 204 ? 34.817 12.369 -47.944 1.00 52.66 204 SER A N 1
ATOM 1491 C CA . SER A 1 204 ? 35.377 11.626 -49.081 1.00 52.66 204 SER A CA 1
ATOM 1492 C C . SER A 1 204 ? 35.286 12.397 -50.410 1.00 52.66 204 SER A C 1
ATOM 1494 O O . SER A 1 204 ? 34.382 12.133 -51.198 1.00 52.66 204 SER A O 1
ATOM 1496 N N . PRO A 1 205 ? 36.212 13.321 -50.721 1.00 51.56 205 PRO A N 1
ATOM 1497 C CA . PRO A 1 205 ? 36.673 13.532 -52.086 1.00 51.56 205 PRO A CA 1
ATOM 1498 C C . PRO A 1 205 ? 37.785 12.521 -52.426 1.00 51.56 205 PRO A C 1
ATOM 1500 O O . PRO A 1 205 ? 38.608 12.169 -51.584 1.00 51.56 205 PRO A O 1
ATOM 1503 N N . ALA A 1 206 ? 37.759 12.031 -53.660 1.00 49.91 206 ALA A N 1
ATOM 1504 C CA . ALA A 1 206 ? 38.525 10.906 -54.179 1.00 49.91 206 ALA A CA 1
ATOM 1505 C C . ALA A 1 206 ? 40.061 11.045 -54.108 1.00 49.91 206 ALA A C 1
ATOM 1507 O O . ALA A 1 206 ? 40.635 12.106 -54.341 1.00 49.91 206 ALA A O 1
ATOM 1508 N N . THR A 1 207 ? 40.713 9.903 -53.891 1.00 55.91 207 THR A N 1
ATOM 1509 C CA . THR A 1 207 ? 42.052 9.581 -54.401 1.00 55.91 207 THR A CA 1
ATOM 1510 C C . THR A 1 207 ? 41.878 8.849 -55.746 1.00 55.91 207 THR A C 1
ATOM 1512 O O . THR A 1 207 ? 41.073 7.921 -55.791 1.00 55.91 207 THR A O 1
ATOM 1515 N N . GLN A 1 208 ? 42.672 9.236 -56.767 1.00 46.94 208 GLN A N 1
ATOM 1516 C CA . GLN A 1 208 ? 42.750 8.797 -58.195 1.00 46.94 208 GLN A CA 1
ATOM 1517 C C . GLN A 1 208 ? 41.771 9.478 -59.178 1.00 46.94 208 GLN A C 1
ATOM 1519 O O . GLN A 1 208 ? 40.597 9.595 -58.857 1.00 46.94 208 GLN A O 1
ATOM 1524 N N . ALA A 1 209 ? 42.134 9.928 -60.393 1.00 44.66 209 ALA A N 1
ATOM 1525 C CA . ALA A 1 209 ? 43.359 9.929 -61.227 1.00 44.66 209 ALA A CA 1
ATOM 1526 C C . ALA A 1 209 ? 43.253 11.152 -62.197 1.00 44.66 209 ALA A C 1
ATOM 1528 O O . ALA A 1 209 ? 42.146 11.615 -62.443 1.00 44.66 209 ALA A O 1
ATOM 1529 N N . ASP A 1 210 ? 44.307 11.835 -62.653 1.00 42.44 210 ASP A N 1
ATOM 1530 C CA . ASP A 1 210 ? 45.320 11.333 -63.587 1.00 42.44 210 ASP A CA 1
ATOM 1531 C C . ASP A 1 210 ? 46.712 11.917 -63.312 1.00 42.44 210 ASP A C 1
ATOM 1533 O O . ASP A 1 210 ? 46.931 13.131 -63.308 1.00 42.44 210 ASP A O 1
ATOM 1537 N N . GLY A 1 211 ? 47.677 11.013 -63.147 1.00 48.03 211 GLY A N 1
ATOM 1538 C CA . GLY A 1 211 ? 49.061 11.280 -63.504 1.00 48.03 211 GLY A CA 1
ATOM 1539 C C . GLY A 1 211 ? 49.197 11.208 -65.025 1.00 48.03 211 GLY A C 1
ATOM 1540 O O . GLY A 1 211 ? 48.712 10.274 -65.655 1.00 48.03 211 GLY A O 1
ATOM 1541 N N . ALA A 1 212 ? 49.856 12.206 -65.603 1.00 52.22 212 ALA A N 1
ATOM 1542 C CA . ALA A 1 212 ? 50.204 12.262 -67.018 1.00 52.22 212 ALA A CA 1
ATOM 1543 C C . ALA A 1 212 ? 51.050 11.056 -67.476 1.00 52.22 212 ALA A C 1
ATOM 1545 O O . ALA A 1 212 ? 51.824 10.501 -66.689 1.00 52.22 212 ALA A O 1
ATOM 1546 N N . PRO A 1 213 ? 51.059 10.787 -68.794 1.00 53.78 213 PRO A N 1
ATOM 1547 C CA . PRO A 1 213 ? 52.354 10.713 -69.456 1.00 53.78 213 PRO A CA 1
ATOM 1548 C C . PRO A 1 213 ? 52.453 11.594 -70.711 1.00 53.78 213 PRO A C 1
ATOM 1550 O O . PRO A 1 213 ? 51.549 11.696 -71.534 1.00 53.78 213 PRO A O 1
ATOM 1553 N N . SER A 1 214 ? 53.634 12.204 -70.810 1.00 57.22 214 SER A N 1
ATOM 1554 C CA . SER A 1 214 ? 54.278 12.808 -71.977 1.00 57.22 214 SER A CA 1
ATOM 1555 C C . SER A 1 214 ? 54.047 12.043 -73.287 1.00 57.22 214 SER A C 1
ATOM 1557 O O . SER A 1 214 ? 54.297 10.840 -73.342 1.00 57.22 214 SER A O 1
ATOM 1559 N N . LEU A 1 215 ? 53.704 12.765 -74.361 1.00 53.00 215 LEU A N 1
ATOM 1560 C CA . LEU A 1 215 ? 54.018 12.363 -75.733 1.00 53.00 215 LEU A CA 1
ATOM 1561 C C . LEU A 1 215 ? 54.709 13.525 -76.456 1.00 53.00 215 LEU A C 1
ATOM 1563 O O . LEU A 1 215 ? 54.181 14.630 -76.568 1.00 53.00 215 LEU A O 1
ATOM 1567 N N . ALA A 1 216 ? 55.933 13.241 -76.889 1.00 50.94 216 ALA A N 1
ATOM 1568 C CA . ALA A 1 216 ? 56.830 14.120 -77.616 1.00 50.94 216 ALA A CA 1
ATOM 1569 C C . ALA A 1 216 ? 56.349 14.417 -79.051 1.00 50.94 216 ALA A C 1
ATOM 1571 O O . ALA A 1 216 ? 55.647 13.616 -79.669 1.00 50.94 216 ALA A O 1
ATOM 1572 N N . SER A 1 217 ? 56.795 15.565 -79.572 1.00 50.34 217 SER A N 1
ATOM 1573 C CA . SER A 1 217 ? 56.625 16.050 -80.950 1.00 50.34 217 SER A CA 1
ATOM 1574 C C . SER A 1 217 ? 57.139 15.094 -82.034 1.00 50.34 217 SER A C 1
ATOM 1576 O O . SER A 1 217 ? 58.058 14.306 -81.795 1.00 50.34 217 SER A O 1
ATOM 1578 N N . PRO A 1 218 ? 56.699 15.320 -83.287 1.00 54.00 218 PRO A N 1
ATOM 1579 C CA . PRO A 1 218 ? 57.690 15.662 -84.308 1.00 54.00 218 PRO A CA 1
ATOM 1580 C C . PRO A 1 218 ? 57.305 16.860 -85.206 1.00 54.00 218 PRO A C 1
ATOM 1582 O O . PRO A 1 218 ? 56.168 17.017 -85.631 1.00 54.00 218 PRO A O 1
ATOM 1585 N N . ASN A 1 219 ? 58.327 17.684 -85.462 1.00 50.59 219 ASN A N 1
ATOM 1586 C CA . ASN A 1 219 ? 58.597 18.647 -86.544 1.00 50.59 219 ASN A CA 1
ATOM 1587 C C . ASN A 1 219 ? 57.587 18.865 -87.697 1.00 50.59 219 ASN A C 1
ATOM 1589 O O . ASN A 1 219 ? 57.216 17.918 -88.383 1.00 50.59 219 AS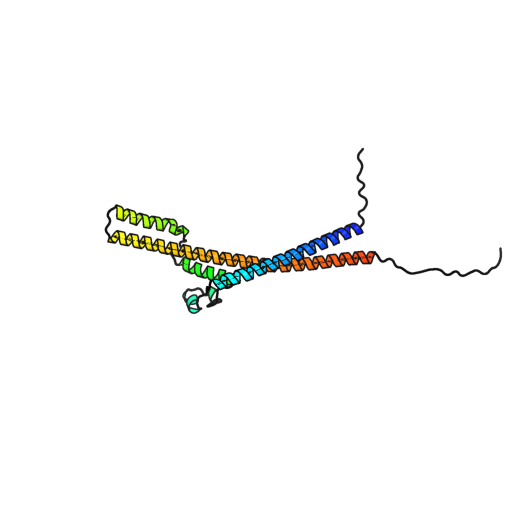N A O 1
ATOM 1593 N N . GLY A 1 220 ? 57.430 20.142 -88.093 1.00 44.47 220 GLY A N 1
ATOM 1594 C CA . GLY A 1 220 ? 57.588 20.532 -89.507 1.00 44.47 220 GLY A CA 1
ATOM 1595 C C . GLY A 1 220 ? 56.630 21.585 -90.097 1.00 44.47 220 GLY A C 1
ATOM 1596 O O . GLY A 1 220 ? 55.458 21.306 -90.300 1.00 44.47 220 GLY A O 1
ATOM 1597 N N . SER A 1 221 ? 57.228 22.700 -90.548 1.00 44.59 221 SER A N 1
ATOM 1598 C CA . SER A 1 221 ? 56.868 23.535 -91.719 1.00 44.59 221 SER A CA 1
ATOM 1599 C C . SER A 1 221 ? 55.951 24.774 -91.577 1.00 44.59 221 SER A C 1
ATOM 1601 O O . SER A 1 221 ? 54.737 24.672 -91.483 1.00 44.59 221 SER A O 1
ATOM 1603 N N . SER A 1 222 ? 56.603 25.938 -91.752 1.00 49.03 222 SER A N 1
ATOM 1604 C CA . SER A 1 222 ? 56.251 27.061 -92.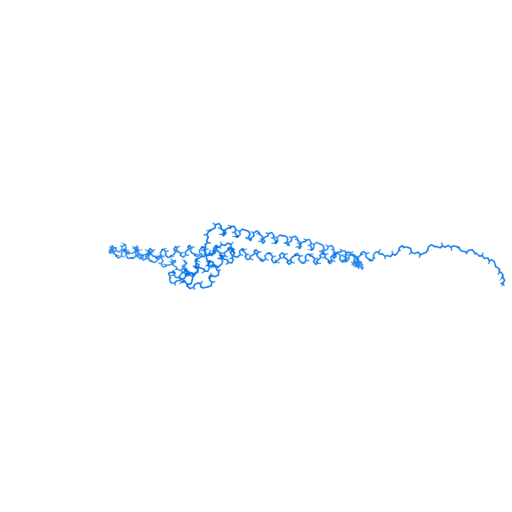654 1.00 49.03 222 SER A CA 1
ATOM 1605 C C . SER A 1 222 ? 55.003 27.922 -92.402 1.00 49.03 222 SER A C 1
ATOM 1607 O O . SER A 1 222 ? 53.904 27.545 -92.797 1.00 49.03 222 SER A O 1
ATOM 1609 N N . ALA A 1 223 ? 55.216 29.167 -91.961 1.00 43.12 223 ALA A N 1
ATOM 1610 C CA . ALA A 1 223 ? 55.175 30.376 -92.805 1.00 43.12 223 ALA A CA 1
ATOM 1611 C C . ALA A 1 223 ? 55.767 31.572 -92.041 1.00 43.12 223 ALA A C 1
ATOM 1613 O O . ALA A 1 223 ? 55.510 31.666 -90.821 1.00 43.12 223 ALA A O 1
#

Secondary structure (DSSP, 8-state):
-------PPPPHHHHHHHHHHHHHHHHHHHHHHHHHHHHHHHHHHHHHHHHHHHTT-BPPPHHHHHHTT-GGGGGGTT-B--SHHHHHHHHHHHHHHHHTSGGG--TTTHHHHHHHHHHHHHHHHHTT--HHHHHHHHHHHHHHHHHHHHHHHHHHHHHHHHHHHHHHHHHHHHHHHHHHHHHHHHHHHHHHHHHHHHHHHTT-PPP----------------

Foldseek 3Di:
DDDDPPPPDDDVLVVLVVLLVVLLVLLVVLLVLLVVLLVLLVCLLVVLQVVQVVVFDAAAAQVVCVVLVNPVCNVRGRHGQRALVSLLSVLVVLQSVLCVFPVHDALVRLVVVLVVLVVVLVVCVVVVHDPVVSVVSVVVSVSSVVSSVSRVVSVVSSVVSNVSSVSNVSSVVSNVSSVVSNVSSVVSVVVSVVSVVVSVVVVDDDDDDDDDDDDDDDDDDDD